Protein AF-A0A0F9FJ43-F1 (afdb_monomer_lite)

Sequence (228 aa):
LRHLLDHELNNVQSTRDFIPLLNRLVTIYHQALQVKLTVPSTQQAAVQPALAKELLNLANDLVFEDEAAEQVKTIKNNISETDSVDNLLTAAIDIIKIVAGNISKERQSAQSFLVSLNQTLEELHHSIVATSKHSEAMGAEFAVLNKRIEGKINNLTIQTQNATSISALKALVDNELKSLSQDLIEKERLEQQDREMLLNNFQGINHRINNLETKLSIILQSIGDIYS

Radius of gyration: 37.54 Å; chains: 1; bounding box: 71×25×114 Å

InterPro domains:
  IPR048516 DGC-associated coil [PF20975] (26-204)

Foldseek 3Di:
DVVCVVPLVVVQPPLVVVVVLVVVLVVLLVVLVCCVVPPPPVCNLVCLLVSLVSLLVSLVVDQFFDPLVVQSVVLSVVRDSPDDSVSSSVSSVSNVVSSVVVNVVLVVLVVVLVVLVVVLVVVLVVLVVVLVVVVVVLVVVLVVLVVVLVVLVVVLVVQCVVDPDPVSNVVSCVVSVVVSVVSVVVNVVSVVVNVVSVVVSVVVSVVSVVVNVVSVVVVSVVSVSRPD

Structure (mmCIF, N/CA/C/O backbone):
data_AF-A0A0F9FJ43-F1
#
_entry.id   AF-A0A0F9FJ43-F1
#
loop_
_atom_site.group_PDB
_atom_site.id
_atom_site.type_symbol
_atom_site.label_atom_id
_atom_site.label_alt_id
_atom_site.label_comp_id
_atom_site.label_asym_id
_atom_site.label_entity_id
_atom_site.label_seq_id
_atom_site.pdbx_PDB_ins_code
_atom_site.Cartn_x
_atom_site.Cartn_y
_atom_site.Cartn_z
_atom_site.occupancy
_atom_site.B_iso_or_equiv
_atom_site.auth_seq_id
_atom_site.auth_comp_id
_atom_site.auth_asym_id
_atom_site.auth_atom_id
_atom_site.pdbx_PDB_model_num
ATOM 1 N N . LEU A 1 1 ? -6.219 11.902 -6.360 1.00 36.00 1 LEU A N 1
ATOM 2 C CA . LEU A 1 1 ? -5.884 10.620 -7.027 1.00 36.00 1 LEU A CA 1
ATOM 3 C C . LEU A 1 1 ? -6.422 10.494 -8.452 1.00 36.00 1 LEU A C 1
ATOM 5 O O . LEU A 1 1 ? -5.602 10.472 -9.352 1.00 36.00 1 LEU A O 1
ATOM 9 N N . ARG A 1 2 ? -7.742 10.454 -8.709 1.00 39.91 2 ARG A N 1
ATOM 10 C CA . ARG A 1 2 ? -8.269 10.259 -10.084 1.00 39.91 2 ARG A CA 1
ATOM 11 C C . ARG A 1 2 ? -7.862 11.366 -11.069 1.00 39.91 2 ARG A C 1
ATOM 13 O O . ARG A 1 2 ? -7.482 11.074 -12.187 1.00 39.91 2 ARG A O 1
ATOM 20 N N . HIS A 1 3 ? -7.833 12.614 -10.602 1.00 37.94 3 HIS A N 1
ATOM 21 C CA . HIS A 1 3 ? -7.382 13.767 -11.388 1.00 37.94 3 HIS A CA 1
ATOM 22 C C . HIS A 1 3 ? -5.859 13.791 -11.634 1.00 37.94 3 HIS A C 1
ATOM 24 O O . HIS A 1 3 ? -5.422 14.401 -12.595 1.00 37.94 3 HIS A O 1
ATOM 30 N N . LEU A 1 4 ? -5.062 13.128 -10.784 1.00 38.81 4 LEU A N 1
ATOM 31 C CA . LEU A 1 4 ? -3.612 12.956 -10.974 1.00 38.81 4 LEU A CA 1
ATOM 32 C C . LEU A 1 4 ? -3.334 11.814 -11.959 1.00 38.81 4 LEU A C 1
ATOM 34 O O . LEU A 1 4 ? -2.487 11.958 -12.826 1.00 38.81 4 LEU A O 1
ATOM 38 N N . LEU A 1 5 ? -4.109 10.724 -11.886 1.00 42.62 5 LEU A N 1
ATOM 39 C CA . LEU A 1 5 ? -4.077 9.668 -12.900 1.00 42.62 5 LEU A CA 1
ATOM 40 C C . LEU A 1 5 ? -4.492 10.201 -14.283 1.00 42.62 5 LEU A C 1
ATOM 42 O O . LEU A 1 5 ? -3.766 9.985 -15.240 1.00 42.62 5 LEU A O 1
ATOM 46 N N . ASP A 1 6 ? -5.619 10.912 -14.402 1.00 38.84 6 ASP A N 1
ATOM 47 C CA . ASP A 1 6 ? -6.150 11.334 -15.712 1.00 38.84 6 ASP A CA 1
ATOM 48 C C . ASP A 1 6 ? -5.332 12.453 -16.391 1.00 38.84 6 ASP A C 1
ATOM 50 O O . ASP A 1 6 ? -5.322 12.533 -17.621 1.00 38.84 6 ASP A O 1
ATOM 54 N N . HIS A 1 7 ? -4.656 13.325 -15.630 1.00 40.47 7 HIS A N 1
ATOM 55 C CA . HIS A 1 7 ? -3.818 14.384 -16.215 1.00 40.47 7 HIS A CA 1
ATOM 56 C C . HIS A 1 7 ? -2.390 13.920 -16.525 1.00 40.47 7 HIS A C 1
ATOM 58 O O . HIS A 1 7 ? -1.884 14.243 -17.594 1.00 40.47 7 HIS A O 1
ATOM 64 N N . GLU A 1 8 ? -1.752 13.142 -15.646 1.00 43.44 8 GLU A N 1
ATOM 65 C CA . GLU A 1 8 ? -0.331 12.793 -15.803 1.00 43.44 8 GLU A CA 1
ATOM 66 C C . GLU A 1 8 ? -0.103 11.616 -16.770 1.00 43.44 8 GLU A C 1
ATOM 68 O O . GLU A 1 8 ? 0.904 11.584 -17.470 1.00 43.44 8 GLU A O 1
ATOM 73 N N . LEU A 1 9 ? -1.059 10.681 -16.907 1.00 41.56 9 LEU A N 1
ATOM 74 C CA . LEU A 1 9 ? -0.967 9.595 -17.904 1.00 41.56 9 LEU A CA 1
ATOM 75 C C . LEU A 1 9 ? -1.036 10.096 -19.355 1.00 41.56 9 LEU A C 1
ATOM 77 O O . LEU A 1 9 ? -0.568 9.401 -20.254 1.00 41.56 9 LEU A O 1
ATOM 81 N N . ASN A 1 10 ? -1.608 11.279 -19.593 1.00 39.72 10 ASN A N 1
ATOM 82 C CA . ASN A 1 10 ? -1.655 11.890 -20.925 1.00 39.72 10 ASN A CA 1
ATOM 83 C C . ASN A 1 10 ? -0.342 12.581 -21.316 1.00 39.72 10 ASN A C 1
ATOM 85 O O . ASN A 1 10 ? -0.161 12.872 -22.495 1.00 39.72 10 ASN A O 1
ATOM 89 N N . ASN A 1 11 ? 0.548 12.846 -20.353 1.00 39.31 11 ASN A N 1
ATOM 90 C CA . ASN A 1 11 ? 1.803 13.563 -20.584 1.00 39.31 11 ASN A CA 1
ATOM 91 C C . ASN A 1 11 ? 3.024 12.634 -20.678 1.00 39.31 11 ASN A C 1
ATOM 93 O O . ASN A 1 11 ? 4.142 13.090 -20.888 1.00 39.31 11 ASN A O 1
ATOM 97 N N . VAL A 1 12 ? 2.815 11.322 -20.551 1.00 46.50 12 VAL A N 1
ATOM 98 C CA . VAL A 1 12 ? 3.826 10.329 -20.908 1.00 46.50 12 VAL A CA 1
ATOM 99 C C . VAL A 1 12 ? 3.877 10.308 -22.437 1.00 46.50 12 VAL A C 1
ATOM 101 O O . VAL A 1 12 ? 2.902 9.856 -23.046 1.00 46.50 12 VAL A O 1
ATOM 104 N N . GLN A 1 13 ? 4.965 10.770 -23.075 1.00 46.88 13 GLN A N 1
ATOM 105 C CA . GLN A 1 13 ? 5.317 10.346 -24.443 1.00 46.88 13 GLN A CA 1
ATOM 106 C C . GLN A 1 13 ? 5.542 8.838 -24.402 1.00 46.88 13 GLN A C 1
ATOM 108 O O . GLN A 1 13 ? 6.634 8.293 -24.270 1.00 46.88 13 GLN A O 1
ATOM 113 N N . SER A 1 14 ? 4.416 8.146 -24.389 1.00 48.69 14 SER A N 1
ATOM 114 C CA . SER A 1 14 ? 4.328 6.723 -24.215 1.00 48.69 14 SER A CA 1
ATOM 115 C C . SER A 1 14 ? 5.169 6.100 -25.312 1.00 48.69 14 SER A C 1
ATOM 117 O O . SER A 1 14 ? 5.211 6.617 -26.423 1.00 48.69 14 SER A O 1
ATOM 119 N N . THR A 1 15 ? 5.781 4.962 -25.024 1.00 49.94 15 THR A N 1
ATOM 120 C CA . THR A 1 15 ? 6.440 3.997 -25.921 1.00 49.94 15 THR A CA 1
ATOM 121 C C . THR A 1 15 ? 5.949 3.986 -27.394 1.00 49.94 15 THR A C 1
ATOM 123 O O . THR A 1 15 ? 6.687 3.637 -28.313 1.00 49.94 15 THR A O 1
ATOM 126 N N . ARG A 1 16 ? 4.691 4.384 -27.623 1.00 49.75 16 ARG A N 1
ATOM 127 C CA . ARG A 1 16 ? 4.063 4.813 -28.883 1.00 49.75 16 ARG A CA 1
ATOM 128 C C . ARG A 1 16 ? 4.841 5.831 -29.735 1.00 49.75 16 ARG A C 1
ATOM 130 O O . ARG A 1 16 ? 4.816 5.668 -30.952 1.00 49.75 16 ARG A O 1
ATOM 137 N N . ASP A 1 17 ? 5.522 6.814 -29.154 1.00 54.69 17 ASP A N 1
ATOM 138 C CA . ASP A 1 17 ? 6.249 7.866 -29.884 1.00 54.69 17 ASP A CA 1
ATOM 139 C C . ASP A 1 17 ? 7.613 7.377 -30.397 1.00 54.69 17 ASP A C 1
ATOM 141 O O . ASP A 1 17 ? 8.094 7.821 -31.442 1.00 54.69 17 ASP A O 1
ATOM 145 N N . PHE A 1 18 ? 8.180 6.341 -29.769 1.00 59.34 18 PHE A N 1
ATOM 146 C CA . PHE A 1 18 ? 9.382 5.661 -30.261 1.00 59.34 18 PHE A CA 1
ATOM 147 C C . PHE A 1 18 ? 9.113 4.756 -31.474 1.00 59.34 18 PHE A C 1
ATOM 149 O O . PHE A 1 18 ? 10.031 4.480 -32.245 1.00 59.34 18 PHE A O 1
ATOM 156 N N . ILE A 1 19 ? 7.871 4.303 -31.699 1.00 62.06 19 ILE A N 1
ATOM 157 C CA . ILE A 1 19 ? 7.506 3.452 -32.850 1.00 62.06 19 ILE A CA 1
ATOM 158 C C . ILE A 1 19 ? 7.719 4.145 -34.210 1.00 62.06 19 ILE A C 1
ATOM 160 O O . ILE A 1 19 ? 8.330 3.531 -35.093 1.00 62.06 19 ILE A O 1
ATOM 164 N N . PRO A 1 20 ? 7.242 5.382 -34.455 1.00 63.66 20 PRO A N 1
ATOM 165 C CA . PRO A 1 20 ? 7.515 6.076 -35.712 1.00 63.66 20 PRO A CA 1
ATOM 166 C C . PRO A 1 20 ? 9.006 6.408 -35.880 1.00 63.66 20 PRO A C 1
ATOM 168 O O . PRO A 1 20 ? 9.524 6.294 -36.992 1.00 63.66 20 PRO A O 1
ATOM 171 N N . LEU A 1 21 ? 9.715 6.728 -34.791 1.00 62.41 21 LEU A N 1
ATOM 172 C CA . LEU A 1 21 ? 11.163 6.978 -34.795 1.00 62.41 21 LEU A CA 1
ATOM 173 C C . LEU A 1 21 ? 11.965 5.719 -35.157 1.00 62.41 21 LEU A C 1
ATOM 175 O O . LEU A 1 21 ? 12.822 5.771 -36.036 1.00 62.41 21 LEU A O 1
ATOM 179 N N . LEU A 1 22 ? 11.635 4.565 -34.570 1.00 62.94 22 LEU A N 1
ATOM 180 C CA . LEU A 1 22 ? 12.240 3.275 -34.915 1.00 62.94 22 LEU A CA 1
ATOM 181 C C . LEU A 1 22 ? 11.955 2.880 -36.365 1.00 62.94 22 LEU A C 1
ATOM 183 O O . LEU A 1 22 ? 12.863 2.431 -37.057 1.00 62.94 22 LEU A O 1
ATOM 187 N N . ASN A 1 23 ? 10.733 3.085 -36.864 1.00 64.38 23 ASN A N 1
ATOM 188 C CA . ASN A 1 23 ? 10.421 2.831 -38.275 1.00 64.38 23 ASN A CA 1
ATOM 189 C C . ASN A 1 23 ? 11.257 3.710 -39.213 1.00 64.38 23 ASN A C 1
ATOM 191 O O . ASN A 1 23 ? 11.741 3.241 -40.247 1.00 64.38 23 ASN A O 1
ATOM 195 N N . ARG A 1 24 ? 11.473 4.976 -38.843 1.00 63.00 24 ARG A N 1
ATOM 196 C CA . ARG A 1 24 ? 12.320 5.896 -39.604 1.00 63.00 24 ARG A CA 1
ATOM 197 C C . ARG A 1 24 ? 13.793 5.483 -39.545 1.00 63.00 24 ARG A C 1
ATOM 199 O O . ARG A 1 24 ? 14.444 5.450 -40.585 1.00 63.00 24 ARG A O 1
ATOM 206 N N . LEU A 1 25 ? 14.282 5.044 -38.385 1.00 64.00 25 LEU A N 1
ATOM 207 C CA . LEU A 1 25 ? 15.639 4.519 -38.202 1.00 64.00 25 LEU A CA 1
ATOM 208 C C . LEU A 1 25 ? 15.880 3.237 -39.014 1.00 64.00 25 LEU A C 1
ATOM 210 O O . LEU A 1 25 ? 16.905 3.101 -39.677 1.00 64.00 25 LEU A O 1
ATOM 214 N N . VAL A 1 26 ? 14.906 2.323 -39.036 1.00 66.12 26 VAL A N 1
ATOM 215 C CA . VAL A 1 26 ? 14.943 1.097 -39.852 1.00 66.12 26 VAL A CA 1
ATOM 216 C C . VAL A 1 26 ? 14.909 1.420 -41.348 1.00 66.12 26 VAL A C 1
ATOM 218 O O . VAL A 1 26 ? 15.567 0.737 -42.136 1.00 66.12 26 VAL A O 1
ATOM 221 N N . THR A 1 27 ? 14.187 2.467 -41.751 1.00 69.19 27 THR A N 1
ATOM 222 C CA . THR A 1 27 ? 14.156 2.938 -43.144 1.00 69.19 27 THR A CA 1
ATOM 223 C C . THR A 1 27 ? 15.513 3.508 -43.564 1.00 69.19 27 THR A C 1
ATOM 225 O O . THR A 1 27 ? 16.027 3.128 -44.615 1.00 69.19 27 THR A O 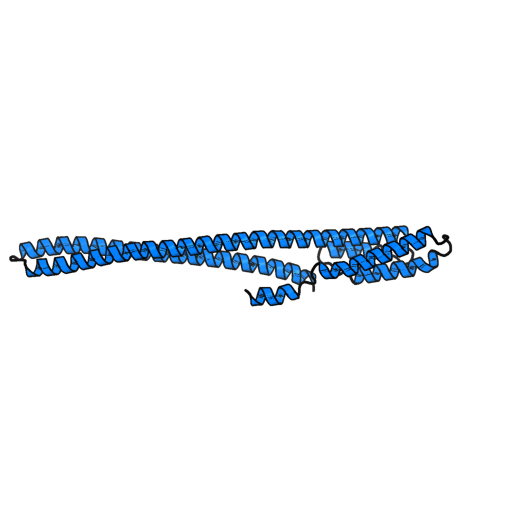1
ATOM 228 N N . ILE A 1 28 ? 16.137 4.334 -42.71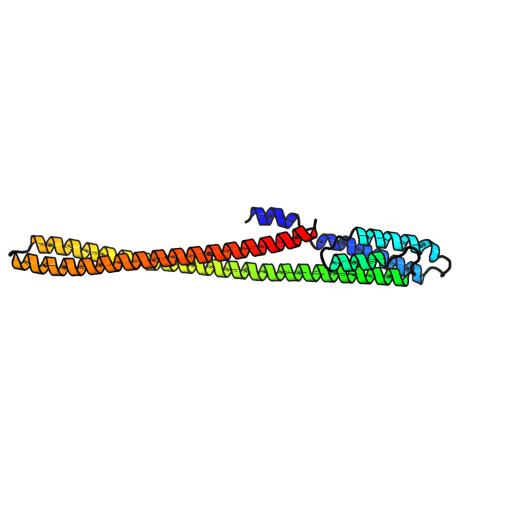7 1.00 63.81 28 ILE A N 1
ATOM 229 C CA . ILE A 1 28 ? 17.485 4.886 -42.940 1.00 63.81 28 ILE A CA 1
ATOM 230 C C . ILE A 1 28 ? 18.527 3.761 -42.992 1.00 63.81 28 ILE A C 1
ATOM 232 O O . ILE A 1 28 ? 19.382 3.749 -43.875 1.00 63.81 28 ILE A O 1
ATOM 236 N N . TYR A 1 29 ? 18.418 2.760 -42.113 1.00 61.66 29 TYR A N 1
ATOM 237 C CA . TYR A 1 29 ? 19.274 1.573 -42.139 1.00 61.66 29 TYR A CA 1
ATOM 238 C C . TYR A 1 29 ? 19.156 0.810 -43.468 1.00 61.66 29 TYR A C 1
ATOM 240 O O . TYR A 1 29 ? 20.167 0.477 -44.084 1.00 61.66 29 TYR A O 1
ATOM 248 N N . HIS A 1 30 ? 17.934 0.575 -43.958 1.00 63.97 30 HIS A N 1
ATOM 249 C CA . HIS A 1 30 ? 17.718 -0.081 -45.252 1.00 63.97 30 HIS A CA 1
ATOM 250 C C . HIS A 1 30 ? 18.248 0.747 -46.428 1.00 63.97 30 HIS A C 1
ATOM 252 O O . HIS A 1 30 ? 18.815 0.177 -47.359 1.00 63.97 30 HIS A O 1
ATOM 258 N N . GLN A 1 31 ? 18.110 2.073 -46.386 1.00 64.62 31 GLN A N 1
ATOM 259 C CA . GLN A 1 31 ? 18.661 2.969 -47.405 1.00 64.62 31 GLN A CA 1
ATOM 260 C C . GLN A 1 31 ? 20.196 2.957 -47.398 1.00 64.62 31 GLN A C 1
ATOM 262 O O . GLN A 1 31 ? 20.806 2.806 -48.456 1.00 64.62 31 GLN A O 1
ATOM 267 N N . ALA A 1 32 ? 20.830 3.008 -46.222 1.00 60.12 32 ALA A N 1
ATOM 268 C CA . ALA A 1 32 ? 22.279 2.866 -46.072 1.00 60.12 32 ALA A CA 1
ATOM 269 C C . ALA A 1 32 ? 22.779 1.511 -46.605 1.00 60.12 32 ALA A C 1
ATOM 271 O O . ALA A 1 32 ? 23.769 1.446 -47.337 1.00 60.12 32 ALA A O 1
ATOM 272 N N . LEU A 1 33 ? 22.060 0.428 -46.289 1.00 59.09 33 LEU A N 1
ATOM 273 C CA . LEU A 1 33 ? 22.377 -0.925 -46.743 1.00 59.09 33 LEU A CA 1
ATOM 274 C C . LEU A 1 33 ? 22.234 -1.064 -48.269 1.00 59.09 33 LEU A C 1
ATOM 276 O O . LEU A 1 33 ? 23.100 -1.652 -48.917 1.00 59.09 33 LEU A O 1
ATOM 280 N N . GLN A 1 34 ? 21.183 -0.489 -48.864 1.00 60.69 34 GLN A N 1
ATOM 281 C CA . GLN A 1 34 ? 20.994 -0.485 -50.317 1.00 60.69 34 GLN A CA 1
ATOM 282 C C . GLN A 1 34 ? 22.068 0.329 -51.041 1.00 60.69 34 GLN A C 1
ATOM 284 O O . GLN A 1 34 ? 22.592 -0.129 -52.055 1.00 60.69 34 GLN A O 1
ATOM 289 N N . VAL A 1 35 ? 22.462 1.492 -50.521 1.00 60.19 35 VAL A N 1
ATOM 290 C CA . VAL A 1 35 ? 23.574 2.277 -51.088 1.00 60.19 35 VAL A CA 1
ATOM 291 C C . VAL A 1 35 ? 24.880 1.477 -51.042 1.00 60.19 35 VAL A C 1
ATOM 293 O O . VAL A 1 35 ? 25.651 1.494 -52.002 1.00 60.19 35 VAL A O 1
ATOM 296 N N . LYS A 1 36 ? 25.097 0.694 -49.980 1.00 57.59 36 LYS A N 1
ATOM 297 C CA . LYS A 1 36 ? 26.260 -0.193 -49.851 1.00 57.59 36 LYS A CA 1
ATOM 298 C C . LYS A 1 36 ? 26.253 -1.363 -50.849 1.00 57.59 36 LYS A C 1
ATOM 300 O O . LYS A 1 36 ? 27.311 -1.734 -51.348 1.00 57.59 36 LYS A O 1
ATOM 305 N N . LEU A 1 37 ? 25.082 -1.943 -51.129 1.00 57.84 37 LEU A N 1
ATOM 306 C CA . LEU A 1 37 ? 24.911 -3.120 -51.997 1.00 57.84 37 LEU A CA 1
ATOM 307 C C . LEU A 1 37 ? 24.823 -2.792 -53.496 1.00 57.84 37 LEU A C 1
ATOM 309 O O . LEU A 1 37 ? 25.171 -3.639 -54.316 1.00 57.84 37 LEU A O 1
ATOM 313 N N . THR A 1 38 ? 24.348 -1.597 -53.862 1.00 56.47 38 THR A N 1
ATOM 314 C CA . THR A 1 38 ? 23.925 -1.292 -55.246 1.00 56.47 38 THR A CA 1
ATOM 315 C C . THR A 1 38 ? 24.812 -0.262 -55.953 1.00 56.47 38 THR A C 1
ATOM 317 O O . THR A 1 38 ? 24.788 -0.180 -57.179 1.00 56.47 38 THR A O 1
ATOM 320 N N . VAL A 1 39 ? 25.604 0.527 -55.215 1.00 55.16 39 VAL A N 1
ATOM 321 C CA . VAL A 1 39 ? 26.377 1.656 -55.761 1.00 55.16 39 VAL A CA 1
ATOM 322 C C . VAL A 1 39 ? 27.888 1.369 -55.683 1.00 55.16 39 VAL A C 1
ATOM 324 O O . VAL A 1 39 ? 28.378 1.066 -54.592 1.00 55.16 39 VAL A O 1
ATOM 327 N N . PRO A 1 40 ? 28.656 1.475 -56.791 1.00 49.34 40 PRO A N 1
ATOM 328 C CA . PRO A 1 40 ? 30.110 1.294 -56.771 1.00 49.34 40 PRO A CA 1
ATOM 329 C C . PRO A 1 40 ? 30.799 2.350 -55.888 1.00 49.34 40 PRO A C 1
ATOM 331 O O . PRO A 1 40 ? 30.363 3.499 -55.810 1.00 49.34 40 PRO A O 1
ATOM 334 N N . SER A 1 41 ? 31.896 1.963 -55.227 1.00 51.41 41 SER A N 1
ATOM 335 C CA . SER A 1 41 ? 32.577 2.694 -54.137 1.00 51.41 41 SER A CA 1
ATOM 336 C C . SER A 1 41 ? 32.914 4.168 -54.416 1.00 51.41 41 SER A C 1
ATOM 338 O O . SER A 1 41 ? 33.073 4.950 -53.485 1.00 51.41 41 SER A O 1
ATOM 340 N N . THR A 1 42 ? 32.984 4.578 -55.683 1.00 47.34 42 THR A N 1
ATOM 341 C CA . THR A 1 42 ? 33.247 5.958 -56.122 1.00 47.34 42 THR A CA 1
ATOM 342 C C . THR A 1 42 ? 32.055 6.912 -55.971 1.00 47.34 42 THR A C 1
ATOM 344 O O . THR A 1 42 ? 32.263 8.118 -55.887 1.00 47.34 42 THR A O 1
ATOM 347 N N . GLN A 1 43 ? 30.818 6.408 -55.900 1.00 49.72 43 GLN A N 1
ATOM 348 C CA . GLN A 1 43 ? 29.597 7.209 -55.696 1.00 49.72 43 GLN A CA 1
ATOM 349 C C . GLN A 1 43 ? 29.069 7.142 -54.250 1.00 49.72 43 GLN A C 1
ATOM 351 O O . GLN A 1 43 ? 28.254 7.975 -53.853 1.00 49.72 43 GLN A O 1
ATOM 356 N N . GLN A 1 44 ? 29.578 6.211 -53.434 1.00 50.66 44 GLN A N 1
ATOM 357 C CA . GLN A 1 44 ? 29.255 6.105 -52.003 1.00 50.66 44 GLN A CA 1
ATOM 358 C C . GLN A 1 44 ? 29.691 7.356 -51.215 1.00 50.66 44 GLN A C 1
ATOM 360 O O . GLN A 1 44 ? 28.978 7.778 -50.307 1.00 50.66 44 GLN A O 1
ATOM 365 N N . ALA A 1 45 ? 30.788 8.007 -51.619 1.00 49.56 45 ALA A N 1
ATOM 366 C CA . ALA A 1 45 ? 31.304 9.233 -50.999 1.00 49.56 45 ALA A CA 1
ATOM 367 C C . ALA A 1 45 ? 30.359 10.449 -51.111 1.00 49.56 45 ALA A C 1
ATOM 369 O O . ALA A 1 45 ? 30.451 11.372 -50.308 1.00 49.56 45 ALA A O 1
ATOM 370 N N . ALA A 1 46 ? 29.436 10.461 -52.082 1.00 51.25 46 ALA A N 1
ATOM 371 C CA . ALA A 1 46 ? 28.483 11.560 -52.266 1.00 51.25 46 ALA A CA 1
ATOM 372 C C . ALA A 1 46 ? 27.211 11.414 -51.406 1.00 51.25 46 ALA A C 1
ATOM 374 O O . ALA A 1 46 ? 26.557 12.408 -51.102 1.00 51.25 46 ALA A O 1
ATOM 375 N N . VAL A 1 47 ? 26.859 10.184 -51.011 1.00 54.47 47 VAL A N 1
ATOM 376 C CA . VAL A 1 47 ? 25.625 9.867 -50.259 1.00 54.47 47 VAL A CA 1
ATOM 377 C C . VAL A 1 47 ? 25.909 9.646 -48.763 1.00 54.47 47 VAL A C 1
ATOM 379 O O . VAL A 1 47 ? 25.034 9.871 -47.928 1.00 54.47 47 VAL A O 1
ATOM 382 N N . GLN A 1 48 ? 27.152 9.290 -48.411 1.00 57.41 48 GLN A N 1
ATOM 383 C CA . GLN A 1 48 ? 27.671 9.177 -47.037 1.00 57.41 48 GLN A CA 1
ATOM 384 C C . GLN A 1 48 ? 27.336 10.369 -46.120 1.00 57.41 48 GLN A C 1
ATOM 386 O O . GLN A 1 48 ? 26.762 10.132 -45.055 1.00 57.41 48 GLN A O 1
ATOM 391 N N . PRO A 1 49 ? 27.600 11.635 -46.503 1.00 59.44 49 PRO A N 1
ATOM 392 C CA . PRO A 1 49 ? 27.331 12.767 -45.616 1.00 59.44 49 PRO A CA 1
ATOM 393 C C . PRO A 1 49 ? 25.830 13.028 -45.419 1.00 59.44 49 PRO A C 1
ATOM 395 O O . PRO A 1 49 ? 25.423 13.483 -44.354 1.00 59.44 49 PRO A O 1
ATOM 398 N N . ALA A 1 50 ? 24.980 12.699 -46.401 1.00 61.56 50 ALA 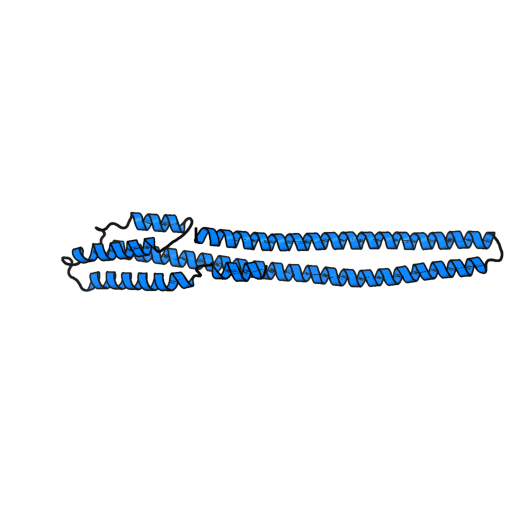A N 1
ATOM 399 C CA . ALA A 1 50 ? 23.528 12.851 -46.272 1.00 61.56 50 ALA A CA 1
ATOM 400 C C . ALA A 1 50 ? 22.933 11.836 -45.279 1.00 61.56 50 ALA A C 1
ATOM 402 O O . ALA A 1 50 ? 22.143 12.214 -44.416 1.00 61.56 50 ALA A O 1
ATOM 403 N N . LEU A 1 51 ? 23.377 10.576 -45.349 1.00 59.88 51 LEU A N 1
ATOM 404 C CA . LEU A 1 51 ? 22.992 9.508 -44.419 1.00 59.88 51 LEU A CA 1
ATOM 405 C C . LEU A 1 51 ? 23.514 9.758 -42.999 1.00 59.88 51 LEU A C 1
ATOM 407 O O . LEU A 1 51 ? 22.780 9.554 -42.035 1.00 59.88 51 LEU A O 1
ATOM 411 N N . ALA A 1 52 ? 24.752 10.246 -42.864 1.00 60.47 52 ALA A N 1
ATOM 412 C CA . ALA A 1 52 ? 25.314 10.640 -41.574 1.00 60.47 52 ALA A CA 1
ATOM 413 C C . ALA A 1 52 ? 24.504 11.777 -40.937 1.00 60.47 52 ALA A C 1
ATOM 415 O O . ALA A 1 52 ? 24.179 11.719 -39.754 1.00 60.47 52 ALA A O 1
ATOM 416 N N . LYS A 1 53 ? 24.112 12.781 -41.729 1.00 64.88 53 LYS A N 1
ATOM 417 C CA . LYS A 1 53 ? 23.326 13.928 -41.261 1.00 64.88 53 LYS A CA 1
ATOM 418 C C . LYS A 1 53 ? 21.895 13.551 -40.881 1.00 64.88 53 LYS A C 1
ATOM 420 O O . LYS A 1 53 ? 21.366 14.082 -39.910 1.00 64.88 53 LYS A O 1
ATOM 425 N N . GLU A 1 54 ? 21.275 12.626 -41.609 1.00 64.69 54 GLU A N 1
ATOM 426 C CA . GLU A 1 54 ? 19.933 12.140 -41.284 1.00 64.69 54 GLU A CA 1
ATOM 427 C C . GLU A 1 54 ? 19.935 11.241 -40.038 1.00 64.69 54 GLU A C 1
ATOM 429 O O . GLU A 1 54 ? 19.058 11.385 -39.188 1.00 64.69 54 GLU A O 1
ATOM 434 N N . LEU A 1 55 ? 20.964 10.403 -39.861 1.00 64.19 55 LEU A N 1
ATOM 435 C CA . LEU A 1 55 ? 21.180 9.633 -38.633 1.00 64.19 55 LEU A CA 1
ATOM 436 C C . LEU A 1 55 ? 21.475 10.546 -37.434 1.00 64.19 55 LEU A C 1
ATOM 438 O O . LEU A 1 55 ? 20.945 10.313 -36.353 1.00 64.19 55 LEU A O 1
ATOM 442 N N . LEU A 1 56 ? 22.271 11.603 -37.626 1.00 65.31 56 LEU A N 1
ATOM 443 C CA . LEU A 1 56 ? 22.568 12.595 -36.592 1.00 65.31 56 LEU A CA 1
ATOM 444 C C . LEU A 1 56 ? 21.314 13.382 -36.193 1.00 65.31 56 LEU A C 1
ATOM 446 O O . LEU A 1 56 ? 21.107 13.636 -35.012 1.00 65.31 56 LEU A O 1
ATOM 450 N N . ASN A 1 57 ? 20.463 13.741 -37.158 1.00 68.12 57 ASN A N 1
ATOM 451 C CA . ASN A 1 57 ? 19.173 14.368 -36.877 1.00 68.12 57 ASN A CA 1
ATOM 452 C C . ASN A 1 57 ? 18.253 13.417 -36.109 1.00 68.12 57 ASN A C 1
ATOM 454 O O . ASN A 1 57 ? 17.685 13.823 -35.106 1.00 68.12 57 ASN A O 1
ATOM 458 N N . LEU A 1 58 ? 18.176 12.142 -36.501 1.00 65.75 58 LEU A N 1
ATOM 459 C CA . LEU A 1 58 ? 17.373 11.167 -35.766 1.00 65.75 58 LEU A CA 1
ATOM 460 C C . LEU A 1 58 ? 17.907 10.925 -34.347 1.00 65.75 58 LEU A C 1
ATOM 462 O O . LEU A 1 58 ? 17.128 10.796 -33.414 1.00 65.75 58 LEU A O 1
ATOM 466 N N . ALA A 1 59 ? 19.231 10.891 -34.180 1.00 64.75 59 ALA A N 1
ATOM 467 C CA . ALA A 1 59 ? 19.893 10.796 -32.882 1.00 64.75 59 ALA A CA 1
ATOM 468 C C . ALA A 1 59 ? 19.702 12.058 -32.024 1.00 64.75 59 ALA A C 1
ATOM 470 O O . ALA A 1 59 ? 19.727 11.958 -30.804 1.00 64.75 59 ALA A O 1
ATOM 471 N N . ASN A 1 60 ? 19.512 13.228 -32.643 1.00 65.50 60 ASN A N 1
ATOM 472 C CA . ASN A 1 60 ? 19.168 14.472 -31.949 1.00 65.50 60 ASN A CA 1
ATOM 473 C C . ASN A 1 60 ? 17.693 14.532 -31.545 1.00 65.50 60 ASN A C 1
ATOM 475 O O . ASN A 1 60 ? 17.387 15.093 -30.500 1.00 65.50 60 ASN A O 1
ATOM 479 N N . ASP A 1 61 ? 16.804 13.968 -32.363 1.00 65.12 61 ASP A N 1
ATOM 480 C CA . ASP A 1 61 ? 15.370 13.866 -32.069 1.00 65.12 61 ASP A CA 1
ATOM 481 C C . ASP A 1 61 ? 15.083 12.809 -30.986 1.00 65.12 61 ASP A C 1
ATOM 483 O O . ASP A 1 61 ? 14.008 12.788 -30.389 1.00 65.12 61 ASP A O 1
ATOM 487 N N . LEU A 1 62 ? 16.045 11.919 -30.730 1.00 65.00 62 LEU A N 1
ATOM 488 C CA . LEU A 1 62 ? 15.993 10.933 -29.664 1.00 65.00 62 LEU A CA 1
ATOM 489 C C . LEU A 1 62 ? 16.444 11.561 -28.340 1.00 65.00 62 LEU A C 1
ATOM 491 O O . LEU A 1 62 ? 17.633 11.626 -28.025 1.00 65.00 62 LEU A O 1
ATOM 495 N N . VAL A 1 63 ? 15.464 12.000 -27.557 1.00 59.91 63 VAL A N 1
ATOM 496 C CA . VAL A 1 63 ? 15.671 12.452 -26.182 1.00 59.91 63 VAL A CA 1
ATOM 497 C C . VAL A 1 63 ? 15.717 11.223 -25.277 1.00 59.91 63 VAL A C 1
ATOM 499 O O . VAL A 1 63 ? 14.764 10.449 -25.203 1.00 59.91 63 VAL A O 1
ATOM 502 N N . PHE A 1 64 ? 16.860 11.016 -24.631 1.00 62.75 64 PHE A N 1
ATOM 503 C CA . PHE A 1 64 ? 17.033 10.021 -23.579 1.00 62.75 64 PHE A CA 1
ATOM 504 C C . PHE A 1 64 ? 17.569 10.725 -22.346 1.00 62.75 64 PHE A C 1
ATOM 506 O O . PHE A 1 64 ? 18.326 11.685 -22.477 1.00 62.75 64 PHE A O 1
ATOM 513 N N . GLU A 1 65 ? 17.259 10.183 -21.176 1.00 56.22 65 GLU A N 1
ATOM 514 C CA . GLU A 1 65 ? 17.811 10.647 -19.907 1.00 56.22 65 GLU A CA 1
ATOM 515 C C . GLU A 1 65 ? 18.786 9.621 -19.296 1.00 56.22 65 GLU A C 1
ATOM 517 O O . GLU A 1 65 ? 18.916 8.478 -19.763 1.00 56.22 65 GLU A O 1
ATOM 522 N N . ASP A 1 66 ? 19.545 10.070 -18.294 1.00 63.91 66 ASP A N 1
ATOM 523 C CA . ASP A 1 66 ? 20.547 9.304 -17.546 1.00 63.91 66 ASP A CA 1
ATOM 524 C C . ASP A 1 66 ? 21.634 8.617 -18.410 1.00 63.91 66 ASP A C 1
ATOM 526 O O . ASP A 1 66 ? 22.210 9.180 -19.343 1.00 63.91 66 ASP A O 1
ATOM 530 N N . GLU A 1 67 ? 21.974 7.371 -18.075 1.00 63.94 67 GLU A N 1
ATOM 531 C CA . GLU A 1 67 ? 23.032 6.573 -18.696 1.00 63.94 67 GLU A CA 1
ATOM 532 C C . GLU A 1 67 ? 22.787 6.346 -20.199 1.00 63.94 67 GLU A C 1
ATOM 534 O O . GLU A 1 67 ? 23.736 6.249 -20.977 1.00 63.94 67 GLU A O 1
ATOM 539 N N . ALA A 1 68 ? 21.520 6.312 -20.630 1.00 62.41 68 ALA A N 1
ATOM 540 C CA . ALA A 1 68 ? 21.155 6.187 -22.040 1.00 62.41 68 ALA A CA 1
ATOM 541 C C . ALA A 1 68 ? 21.4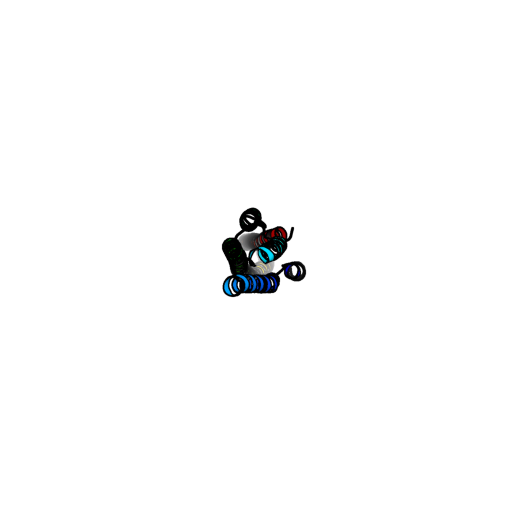59 7.476 -22.827 1.00 62.41 68 ALA A C 1
ATOM 543 O O . ALA A 1 68 ? 21.896 7.392 -23.977 1.00 62.41 68 ALA A O 1
ATOM 544 N N . ALA A 1 69 ? 21.315 8.648 -22.197 1.00 66.12 69 ALA A N 1
ATOM 545 C CA . ALA A 1 69 ? 21.686 9.938 -22.777 1.00 66.12 69 ALA A CA 1
ATOM 546 C C . ALA A 1 69 ? 23.190 10.015 -23.061 1.00 66.12 69 ALA A C 1
ATOM 548 O O . ALA A 1 69 ? 23.607 10.401 -24.154 1.00 66.12 69 ALA A O 1
ATOM 549 N N . GLU A 1 70 ? 24.017 9.587 -22.103 1.00 68.69 70 GLU A N 1
ATOM 550 C CA . GLU A 1 70 ? 25.475 9.642 -22.247 1.00 68.69 70 GLU A CA 1
ATOM 551 C C . GLU A 1 70 ? 25.986 8.609 -23.268 1.00 68.69 70 GLU A C 1
ATOM 553 O O . GLU A 1 70 ? 26.904 8.891 -24.045 1.00 68.69 70 GLU A O 1
ATOM 558 N N . GLN A 1 71 ? 25.343 7.439 -23.352 1.00 69.00 71 GLN A N 1
ATOM 559 C CA . GLN A 1 71 ? 25.620 6.443 -24.393 1.00 69.00 71 GLN A CA 1
ATOM 560 C C . GLN A 1 71 ? 25.266 6.967 -25.793 1.00 69.00 71 GLN A C 1
ATOM 562 O O . GLN A 1 71 ? 26.074 6.850 -26.716 1.00 69.00 71 GLN A O 1
ATOM 567 N N . VAL A 1 72 ? 24.107 7.612 -25.958 1.00 70.94 72 VAL A N 1
ATOM 568 C CA . VAL A 1 72 ? 23.677 8.190 -27.245 1.00 70.94 72 VAL A CA 1
ATOM 569 C C . VAL A 1 72 ? 24.531 9.391 -27.630 1.00 70.94 72 VAL A C 1
ATOM 571 O O . VAL A 1 72 ? 24.903 9.531 -28.792 1.00 70.94 72 VAL A O 1
ATOM 574 N N . LYS A 1 73 ? 24.943 10.211 -26.664 1.00 70.25 73 LYS A N 1
ATOM 575 C CA . LYS A 1 73 ? 25.889 11.312 -26.870 1.00 70.25 73 LYS A CA 1
ATOM 576 C C . LYS A 1 73 ? 27.276 10.815 -27.277 1.00 70.25 73 LYS A C 1
ATOM 578 O O . LYS A 1 73 ? 27.906 11.413 -28.145 1.00 70.25 73 LYS A O 1
ATOM 583 N N . THR A 1 74 ? 27.734 9.699 -26.712 1.00 71.38 74 THR A N 1
ATOM 584 C CA . THR A 1 74 ? 28.985 9.041 -27.120 1.00 71.38 74 THR A CA 1
ATOM 585 C C . THR A 1 74 ? 28.886 8.529 -28.555 1.00 71.38 74 THR A C 1
ATOM 587 O O . THR A 1 74 ? 29.789 8.770 -29.353 1.00 71.38 74 THR A O 1
ATOM 590 N N . ILE A 1 75 ? 27.766 7.900 -28.924 1.00 69.69 75 ILE A N 1
ATOM 591 C CA . ILE A 1 75 ? 27.514 7.468 -30.306 1.00 69.69 75 ILE A CA 1
ATOM 592 C C . ILE A 1 75 ? 27.460 8.678 -31.246 1.00 69.69 75 ILE A C 1
ATOM 594 O O . ILE A 1 75 ? 28.107 8.663 -32.286 1.00 69.69 75 ILE A O 1
ATOM 598 N N . LYS A 1 76 ? 26.778 9.759 -30.856 1.00 67.56 76 LYS A N 1
ATOM 599 C CA . LYS A 1 76 ? 26.701 11.015 -31.612 1.00 67.56 76 LYS A CA 1
ATOM 600 C C . LYS A 1 76 ? 28.078 11.640 -31.845 1.00 67.56 76 LYS A C 1
ATOM 602 O O . LYS A 1 76 ? 28.354 12.083 -32.952 1.00 67.56 76 LYS A O 1
ATOM 607 N N . ASN A 1 77 ? 28.944 11.649 -30.832 1.00 66.31 77 ASN A N 1
ATOM 608 C CA . ASN A 1 77 ? 30.311 12.168 -30.940 1.00 66.31 77 ASN A CA 1
ATOM 609 C C . ASN A 1 77 ? 31.214 11.289 -31.818 1.00 66.31 77 ASN A C 1
ATOM 611 O O . ASN A 1 77 ? 32.187 11.785 -32.380 1.00 66.31 77 ASN A O 1
ATOM 615 N N . ASN A 1 78 ? 30.890 10.001 -31.936 1.00 65.38 78 ASN A N 1
ATOM 616 C CA . ASN A 1 78 ? 31.614 9.055 -32.778 1.00 65.38 78 ASN A CA 1
ATOM 617 C C . ASN A 1 78 ? 31.133 9.059 -34.238 1.00 65.38 78 ASN A C 1
ATOM 619 O O . ASN A 1 78 ? 31.821 8.484 -35.071 1.00 65.38 78 ASN A O 1
ATOM 623 N N . ILE A 1 79 ? 29.993 9.691 -34.556 1.00 64.69 79 ILE A N 1
ATOM 624 C CA . ILE A 1 79 ? 29.503 9.862 -35.931 1.00 64.69 79 ILE A CA 1
ATOM 625 C C . ILE A 1 79 ? 30.148 11.118 -36.534 1.00 64.69 79 ILE A C 1
ATOM 627 O O . ILE A 1 79 ? 29.851 12.239 -36.126 1.00 64.69 79 ILE A O 1
ATOM 631 N N . SER A 1 80 ? 31.004 10.945 -37.539 1.00 59.16 80 SER A N 1
ATOM 632 C CA . SER A 1 80 ? 31.578 12.029 -38.348 1.00 59.16 80 SER A CA 1
ATOM 633 C C . SER A 1 80 ? 31.079 11.980 -39.797 1.00 59.16 80 SER A C 1
ATOM 635 O O . SER A 1 80 ? 30.821 10.914 -40.346 1.00 59.16 80 SER A O 1
ATOM 637 N N . GLU A 1 81 ? 30.990 13.133 -40.472 1.00 54.34 81 GLU A N 1
ATOM 638 C CA . GLU A 1 81 ? 30.536 13.228 -41.880 1.00 54.34 81 GLU A CA 1
ATOM 639 C C . GLU A 1 81 ? 31.439 12.469 -42.882 1.00 54.34 81 GLU A C 1
ATOM 641 O O . GLU A 1 81 ? 31.062 12.276 -44.037 1.00 54.34 81 GLU A O 1
ATOM 646 N N . THR A 1 82 ? 32.616 12.018 -42.438 1.00 50.38 82 THR A N 1
ATOM 647 C CA . THR A 1 82 ? 33.595 11.214 -43.189 1.00 50.38 82 THR A CA 1
ATOM 648 C C . THR A 1 82 ? 33.576 9.721 -42.847 1.00 50.38 82 THR A C 1
ATOM 650 O O . THR A 1 82 ? 34.447 8.982 -43.309 1.00 50.38 82 THR A O 1
ATOM 653 N N . ASP A 1 83 ? 32.636 9.262 -42.019 1.00 57.69 83 ASP A N 1
ATOM 654 C CA . ASP A 1 83 ? 32.576 7.863 -41.608 1.00 57.69 83 ASP A CA 1
ATOM 655 C C . ASP A 1 83 ? 32.164 6.916 -42.734 1.00 57.69 83 ASP A C 1
ATOM 657 O O . ASP A 1 83 ? 31.335 7.214 -43.598 1.00 57.69 83 ASP A O 1
ATOM 661 N N . SER A 1 84 ? 32.740 5.713 -42.695 1.00 60.19 84 SER A N 1
ATOM 662 C CA . SER A 1 84 ? 32.354 4.648 -43.613 1.00 60.19 84 SER A CA 1
ATOM 663 C C . SER A 1 84 ? 30.896 4.233 -43.381 1.00 60.19 84 SER A C 1
ATOM 665 O O . SER A 1 84 ? 30.378 4.288 -42.264 1.00 60.19 84 SER A O 1
ATOM 667 N N . VAL A 1 85 ? 30.229 3.750 -44.433 1.00 62.66 85 VAL A N 1
ATOM 668 C CA . VAL A 1 85 ? 28.837 3.265 -44.350 1.00 62.66 85 VAL A CA 1
ATOM 669 C C . VAL A 1 85 ? 28.681 2.159 -43.289 1.00 62.66 85 VAL A C 1
ATOM 671 O O . VAL A 1 85 ? 27.629 2.053 -42.667 1.00 62.66 85 VAL A O 1
ATOM 674 N N . ASP A 1 86 ? 29.735 1.379 -43.026 1.00 62.72 86 ASP A N 1
ATOM 675 C CA . ASP A 1 86 ? 29.779 0.377 -41.951 1.00 62.72 86 ASP A CA 1
ATOM 676 C C . ASP A 1 86 ? 29.727 0.982 -40.541 1.00 62.72 86 ASP A C 1
ATOM 678 O O . ASP A 1 86 ? 29.033 0.454 -39.668 1.00 62.72 86 ASP A O 1
ATOM 682 N N . ASN A 1 87 ? 30.395 2.116 -40.322 1.00 67.56 87 ASN A N 1
ATOM 683 C CA . ASN A 1 87 ? 30.370 2.822 -39.040 1.00 67.56 87 ASN A CA 1
ATOM 684 C C . ASN A 1 87 ? 28.981 3.424 -38.778 1.00 67.56 87 ASN A C 1
ATOM 686 O O . ASN A 1 87 ? 28.460 3.305 -37.672 1.00 67.56 87 ASN A O 1
ATOM 690 N N . LEU A 1 88 ? 28.335 3.980 -39.811 1.00 66.56 88 LEU A N 1
ATOM 691 C CA . LEU A 1 88 ? 26.971 4.518 -39.718 1.00 66.56 88 LEU A CA 1
ATOM 692 C C . LEU A 1 88 ? 25.926 3.423 -39.450 1.00 66.56 88 LEU A C 1
ATOM 694 O O . LEU A 1 88 ? 25.039 3.605 -38.617 1.00 66.56 88 LEU A O 1
ATOM 698 N N . LEU A 1 89 ? 26.042 2.266 -40.113 1.00 65.19 89 LEU A N 1
ATOM 699 C CA . LEU A 1 89 ? 25.179 1.104 -39.860 1.00 65.19 89 LEU A CA 1
ATOM 700 C C . LEU A 1 89 ? 25.360 0.573 -38.429 1.00 65.19 89 LEU A C 1
ATOM 702 O O . LEU A 1 89 ? 24.376 0.210 -37.786 1.00 65.19 89 LEU A O 1
ATOM 706 N N . THR A 1 90 ? 26.595 0.559 -37.920 1.00 71.00 90 THR A N 1
ATOM 707 C CA . THR A 1 90 ? 26.901 0.142 -36.541 1.00 71.00 90 THR A CA 1
ATOM 708 C C . THR A 1 90 ? 26.311 1.122 -35.525 1.00 71.00 90 THR A C 1
ATOM 710 O O . THR A 1 90 ? 25.600 0.699 -34.616 1.00 71.00 90 THR A O 1
ATOM 713 N N . ALA A 1 91 ? 26.492 2.429 -35.737 1.00 69.44 91 ALA A N 1
ATOM 714 C CA . ALA A 1 91 ? 25.913 3.471 -34.893 1.00 69.44 91 ALA A CA 1
ATOM 715 C C . ALA A 1 91 ? 24.373 3.418 -34.870 1.00 69.44 91 ALA A C 1
ATOM 717 O O . ALA A 1 91 ? 23.767 3.518 -33.80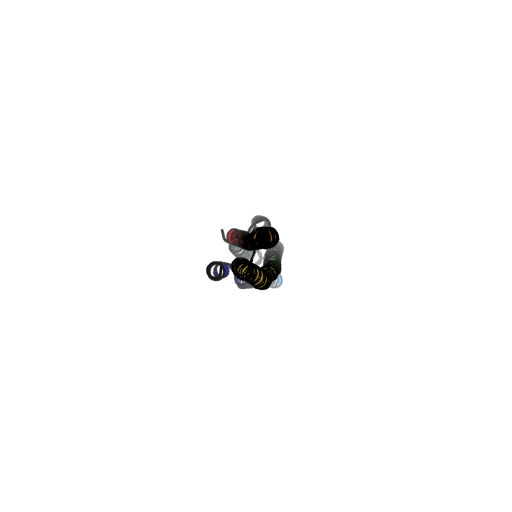5 1.00 69.44 91 ALA A O 1
ATOM 718 N N . ALA A 1 92 ? 23.727 3.182 -36.018 1.00 66.75 92 ALA A N 1
ATOM 719 C CA . ALA A 1 92 ? 22.276 3.007 -36.092 1.00 66.75 92 ALA A CA 1
ATOM 720 C C . ALA A 1 92 ? 21.796 1.775 -35.306 1.00 66.75 92 ALA A C 1
ATOM 722 O O . ALA A 1 92 ? 20.806 1.853 -34.580 1.00 66.75 92 ALA A O 1
ATOM 723 N N . ILE A 1 93 ? 22.505 0.645 -35.410 1.00 71.75 93 ILE A N 1
ATOM 724 C CA . ILE A 1 93 ? 22.198 -0.569 -34.640 1.00 71.75 93 ILE A CA 1
ATOM 725 C C . ILE A 1 93 ? 22.345 -0.318 -33.135 1.00 71.75 93 ILE A C 1
ATOM 727 O O . ILE A 1 93 ? 21.509 -0.779 -32.357 1.00 71.75 93 ILE A O 1
ATOM 731 N N . ASP A 1 94 ? 23.379 0.404 -32.711 1.00 74.81 94 ASP A N 1
ATOM 732 C CA . ASP A 1 94 ? 23.608 0.680 -31.294 1.00 74.81 94 ASP A CA 1
ATOM 733 C C . ASP A 1 94 ? 22.564 1.648 -30.721 1.00 74.81 94 ASP A C 1
ATOM 735 O O . ASP A 1 94 ? 22.053 1.404 -29.628 1.00 74.81 94 ASP A O 1
ATOM 739 N N . ILE A 1 95 ? 22.123 2.644 -31.497 1.00 74.62 95 ILE A N 1
ATOM 740 C CA . ILE A 1 95 ? 20.969 3.483 -31.142 1.00 74.62 95 ILE A CA 1
ATOM 741 C C . ILE A 1 95 ? 19.701 2.627 -30.991 1.00 74.62 95 ILE A C 1
ATOM 743 O O . ILE A 1 95 ? 19.002 2.750 -29.986 1.00 74.62 95 ILE A O 1
ATOM 747 N N . ILE A 1 96 ? 19.416 1.706 -31.925 1.00 73.56 96 ILE A N 1
ATOM 748 C CA . ILE A 1 96 ? 18.256 0.795 -31.825 1.00 73.56 96 ILE A CA 1
ATOM 749 C C . ILE A 1 96 ? 18.320 -0.041 -30.541 1.00 73.56 96 ILE A C 1
ATOM 751 O O . ILE A 1 96 ? 17.303 -0.202 -29.864 1.00 73.56 96 ILE A O 1
ATOM 755 N N . LYS A 1 97 ? 19.497 -0.575 -30.187 1.00 76.38 97 LYS A N 1
ATOM 756 C CA . LYS A 1 97 ? 19.675 -1.358 -28.953 1.00 76.38 97 LYS A CA 1
ATOM 757 C C . LYS A 1 97 ? 19.407 -0.519 -27.706 1.00 76.38 97 LYS A C 1
ATOM 759 O O . LYS A 1 97 ? 18.772 -1.024 -26.783 1.00 76.38 97 LYS A O 1
ATOM 764 N N . ILE A 1 98 ? 19.857 0.736 -27.682 1.00 75.75 98 ILE A N 1
ATOM 765 C CA . ILE A 1 98 ? 19.621 1.652 -26.559 1.00 75.75 98 ILE A CA 1
ATOM 766 C C . ILE A 1 98 ? 18.130 1.972 -26.433 1.00 75.75 98 ILE A C 1
ATOM 768 O O . ILE A 1 98 ? 17.581 1.820 -25.343 1.00 75.75 98 ILE A O 1
ATOM 772 N N . VAL A 1 99 ? 17.447 2.300 -27.539 1.00 74.50 99 VAL A N 1
ATOM 773 C CA . VAL A 1 99 ? 15.986 2.514 -27.554 1.00 74.50 99 VAL A CA 1
ATOM 774 C C . VAL A 1 99 ? 15.253 1.280 -27.032 1.00 74.50 99 VAL A C 1
ATOM 776 O O . VAL A 1 99 ? 14.434 1.376 -26.122 1.00 74.50 99 VAL A O 1
ATOM 779 N N . ALA A 1 100 ? 15.561 0.098 -27.572 1.00 72.94 100 ALA A N 1
ATOM 780 C CA . ALA A 1 100 ? 14.912 -1.147 -27.169 1.00 72.94 100 ALA A CA 1
ATOM 781 C C . ALA A 1 100 ? 15.174 -1.486 -25.690 1.00 72.94 100 ALA A C 1
ATOM 783 O O . ALA A 1 100 ? 14.277 -1.964 -24.991 1.00 72.94 100 ALA A O 1
ATOM 784 N N . GLY A 1 101 ? 16.388 -1.218 -25.203 1.00 75.00 101 GLY A N 1
ATOM 785 C CA . GLY A 1 101 ? 16.756 -1.375 -23.800 1.00 75.00 101 GLY A CA 1
ATOM 786 C C . GLY A 1 101 ? 15.989 -0.421 -22.885 1.00 75.00 101 GLY A C 1
ATOM 787 O O . GLY A 1 101 ? 15.476 -0.855 -21.855 1.00 75.00 101 GLY A O 1
ATOM 788 N N . ASN A 1 102 ? 15.858 0.847 -23.278 1.00 73.31 102 ASN A N 1
ATOM 789 C CA . ASN A 1 102 ? 15.122 1.860 -22.526 1.00 73.31 102 ASN A CA 1
ATOM 790 C C . ASN A 1 102 ? 13.620 1.521 -22.456 1.00 73.31 102 ASN A C 1
ATOM 792 O O . ASN A 1 102 ? 13.080 1.402 -21.359 1.00 73.31 102 ASN A O 1
ATOM 796 N N . ILE A 1 103 ? 12.999 1.169 -23.589 1.00 71.44 103 ILE A N 1
ATOM 797 C CA . ILE A 1 103 ? 11.611 0.675 -23.653 1.00 71.44 103 ILE A CA 1
ATOM 798 C C . ILE A 1 103 ? 11.405 -0.545 -22.742 1.00 71.44 103 ILE A C 1
ATOM 800 O O . ILE A 1 103 ? 10.392 -0.666 -22.051 1.00 71.44 103 ILE A O 1
ATOM 804 N N . SER A 1 104 ? 12.356 -1.485 -22.728 1.00 71.00 104 SER A N 1
ATOM 805 C CA . SER A 1 104 ? 12.256 -2.663 -21.864 1.00 71.00 104 SER A CA 1
ATOM 806 C C . SER A 1 104 ? 12.360 -2.304 -20.379 1.00 71.00 104 SER A C 1
ATOM 808 O O . SER A 1 104 ? 11.645 -2.908 -19.575 1.00 71.00 104 SER A O 1
ATOM 810 N N . LYS A 1 105 ? 13.223 -1.345 -20.009 1.00 70.62 105 LYS A N 1
ATOM 811 C CA . LYS A 1 105 ? 13.334 -0.831 -18.635 1.00 70.62 105 LYS A CA 1
ATOM 812 C C . LYS A 1 105 ? 12.049 -0.118 -18.217 1.00 70.62 105 LYS A C 1
ATOM 814 O O . LYS A 1 105 ? 11.501 -0.457 -17.174 1.00 70.62 105 LYS A O 1
ATOM 819 N N . GLU A 1 106 ? 11.523 0.779 -19.049 1.00 69.06 106 GLU A N 1
ATOM 820 C CA . GLU A 1 106 ? 10.261 1.490 -18.801 1.00 69.06 106 GLU A CA 1
ATOM 821 C C . GLU A 1 106 ? 9.107 0.498 -18.585 1.00 69.06 106 GLU A C 1
ATOM 823 O O . GLU A 1 106 ? 8.395 0.559 -17.579 1.00 69.06 106 GLU A O 1
ATOM 828 N N . ARG A 1 107 ? 8.983 -0.506 -19.466 1.00 72.81 107 ARG A N 1
ATOM 829 C CA . ARG A 1 107 ? 7.979 -1.571 -19.332 1.00 72.81 107 ARG A CA 1
ATOM 830 C C . ARG A 1 107 ? 8.117 -2.327 -18.011 1.00 72.81 107 ARG A C 1
ATOM 832 O O . ARG A 1 107 ? 7.109 -2.607 -17.364 1.00 72.81 107 ARG A O 1
ATOM 839 N N . GLN A 1 108 ? 9.338 -2.683 -17.617 1.00 70.25 108 GLN A N 1
ATOM 840 C CA . GLN A 1 108 ? 9.587 -3.396 -16.364 1.00 70.25 108 GLN A CA 1
ATOM 841 C C . GLN A 1 108 ? 9.243 -2.530 -15.143 1.00 70.25 108 GLN A C 1
ATOM 843 O O . GLN A 1 108 ? 8.614 -3.025 -14.206 1.00 70.25 108 GLN A O 1
ATOM 848 N N . SER A 1 109 ? 9.592 -1.243 -15.170 1.00 68.88 109 SER A N 1
ATOM 849 C CA . SER A 1 109 ? 9.237 -0.277 -14.128 1.00 68.88 109 SER A CA 1
ATOM 850 C C . SER A 1 109 ? 7.720 -0.130 -13.992 1.00 68.88 109 SER A C 1
ATOM 852 O O . SER A 1 109 ? 7.194 -0.233 -12.883 1.00 68.88 109 SER A O 1
ATOM 854 N N . ALA A 1 110 ? 6.994 -0.008 -15.108 1.00 69.88 110 ALA A N 1
ATOM 855 C CA . ALA A 1 110 ? 5.532 0.058 -15.115 1.00 69.88 110 ALA A CA 1
ATOM 856 C C . ALA A 1 110 ? 4.881 -1.234 -14.585 1.00 69.88 110 ALA A C 1
ATOM 858 O O . ALA A 1 110 ? 3.926 -1.184 -13.810 1.00 69.88 110 ALA A O 1
ATOM 859 N N . GLN A 1 111 ? 5.412 -2.405 -14.947 1.00 71.81 111 GLN A N 1
ATOM 860 C CA . GLN A 1 111 ? 4.937 -3.688 -14.417 1.00 71.81 111 GLN A CA 1
ATOM 861 C C . GLN A 1 111 ? 5.162 -3.800 -12.904 1.00 71.81 111 GLN A C 1
ATOM 863 O O . GLN A 1 111 ? 4.243 -4.173 -12.175 1.00 71.81 111 GLN A O 1
ATOM 868 N N . SER A 1 112 ? 6.357 -3.444 -12.428 1.00 70.19 112 SER A N 1
ATOM 869 C CA . SER A 1 112 ? 6.689 -3.420 -10.998 1.00 70.19 112 SER A CA 1
ATOM 870 C C . SER A 1 112 ? 5.766 -2.474 -10.224 1.00 70.19 112 SER A C 1
ATOM 872 O O . SER A 1 112 ? 5.244 -2.826 -9.162 1.00 70.19 112 SER A O 1
ATOM 874 N N . PHE A 1 113 ? 5.477 -1.305 -10.799 1.00 72.25 113 PHE A N 1
ATOM 875 C CA . PHE A 1 113 ? 4.522 -0.358 -10.240 1.00 72.25 113 PHE A CA 1
ATOM 876 C C . PHE A 1 113 ? 3.118 -0.948 -10.119 1.00 72.25 113 PHE A C 1
ATOM 878 O O . PHE A 1 113 ? 2.535 -0.890 -9.040 1.00 72.25 113 PHE A O 1
ATOM 885 N N . LEU A 1 114 ? 2.584 -1.554 -11.184 1.00 77.94 114 LEU A N 1
ATOM 886 C CA . LEU A 1 114 ? 1.247 -2.155 -11.162 1.00 77.94 114 LEU A CA 1
ATOM 887 C C . LEU A 1 114 ? 1.131 -3.268 -10.116 1.00 77.94 114 LEU A C 1
ATOM 889 O O . LEU A 1 114 ? 0.127 -3.342 -9.408 1.00 77.94 114 LEU A O 1
ATOM 893 N N . VAL A 1 115 ? 2.161 -4.109 -9.983 1.00 76.62 115 VAL A N 1
ATOM 894 C CA . VAL A 1 115 ? 2.214 -5.142 -8.937 1.00 76.62 115 VAL A CA 1
ATOM 895 C C . VAL A 1 115 ? 2.188 -4.497 -7.553 1.00 76.62 115 VAL A C 1
ATOM 897 O O . VAL A 1 115 ? 1.352 -4.854 -6.725 1.00 76.62 115 VAL A O 1
ATOM 900 N N . SER A 1 116 ? 3.041 -3.498 -7.313 1.00 71.88 116 SER A N 1
ATOM 901 C CA . SER A 1 116 ? 3.070 -2.791 -6.033 1.00 71.88 116 SER A CA 1
ATOM 902 C C . SER A 1 116 ? 1.763 -2.050 -5.732 1.00 71.88 116 SER A C 1
ATOM 904 O O . SER A 1 116 ? 1.378 -1.949 -4.565 1.00 71.88 116 SER A O 1
ATOM 906 N N . LEU A 1 117 ? 1.107 -1.487 -6.745 1.00 76.00 117 LEU A N 1
ATOM 907 C CA . LEU A 1 117 ? -0.159 -0.778 -6.610 1.00 76.00 117 LEU A CA 1
ATOM 908 C C . LEU A 1 117 ? -1.263 -1.748 -6.193 1.00 76.00 117 LEU A C 1
ATOM 910 O O . LEU A 1 117 ? -1.949 -1.497 -5.204 1.00 76.00 117 LEU A O 1
ATOM 914 N N . ASN A 1 118 ? -1.386 -2.875 -6.899 1.00 79.38 118 ASN A N 1
ATOM 915 C CA . ASN A 1 118 ? -2.352 -3.919 -6.567 1.00 79.38 118 ASN A CA 1
ATOM 916 C C . ASN A 1 118 ? -2.136 -4.450 -5.152 1.00 79.38 118 ASN A C 1
ATOM 918 O O . ASN A 1 118 ? -3.088 -4.508 -4.379 1.00 79.38 118 ASN A O 1
ATOM 922 N N . GLN A 1 119 ? -0.888 -4.748 -4.785 1.00 79.62 119 GLN A N 1
ATOM 923 C CA . GLN A 1 119 ? -0.579 -5.226 -3.444 1.00 79.62 119 GLN A CA 1
ATOM 924 C C . GLN A 1 119 ? -0.972 -4.198 -2.379 1.00 79.62 119 GLN A C 1
ATOM 926 O O . GLN A 1 119 ? -1.604 -4.555 -1.389 1.00 79.62 119 GLN A O 1
ATOM 931 N N . THR A 1 120 ? -0.670 -2.913 -2.590 1.00 78.75 120 THR A N 1
ATOM 932 C CA . THR A 1 120 ? -1.015 -1.882 -1.599 1.00 78.75 120 THR A CA 1
ATOM 933 C C . THR A 1 120 ? -2.527 -1.659 -1.499 1.00 78.75 120 THR A C 1
ATOM 935 O O . THR A 1 120 ? -3.035 -1.401 -0.409 1.00 78.75 120 THR A O 1
ATOM 938 N N . LEU A 1 121 ? -3.266 -1.787 -2.607 1.00 78.88 121 LEU A N 1
ATOM 939 C CA . LEU A 1 121 ? -4.731 -1.727 -2.616 1.00 78.88 121 LEU A CA 1
ATOM 940 C C . LEU A 1 121 ? -5.361 -2.912 -1.879 1.00 78.88 121 LEU A C 1
ATOM 942 O O . LEU A 1 121 ? -6.283 -2.716 -1.090 1.00 78.88 121 LEU A O 1
ATOM 946 N N . GLU A 1 122 ? -4.864 -4.123 -2.112 1.00 83.75 122 GLU A N 1
ATOM 947 C CA . GLU A 1 122 ? -5.334 -5.340 -1.445 1.00 83.75 122 GLU A CA 1
ATOM 948 C C . GLU A 1 122 ? -5.072 -5.278 0.062 1.00 83.75 122 GLU A C 1
ATOM 950 O O . GLU A 1 122 ? -5.954 -5.520 0.888 1.00 83.75 122 GLU A O 1
ATOM 955 N N . GLU A 1 123 ? -3.874 -4.843 0.427 1.00 81.81 123 GLU A N 1
ATOM 956 C CA . GLU A 1 123 ? -3.477 -4.566 1.794 1.00 81.81 123 GLU A CA 1
ATOM 957 C C . GLU A 1 123 ? -4.381 -3.513 2.464 1.00 81.81 123 GLU A C 1
ATOM 959 O O . GLU A 1 123 ? -4.892 -3.742 3.567 1.00 81.81 123 GLU A O 1
ATOM 964 N N . LEU A 1 124 ? -4.616 -2.375 1.801 1.00 84.38 124 LEU A N 1
ATOM 965 C CA . LEU A 1 124 ? -5.514 -1.319 2.273 1.00 84.38 124 LEU A CA 1
ATOM 966 C C . LEU A 1 124 ? -6.940 -1.848 2.481 1.00 84.38 124 LEU A C 1
ATOM 968 O O . LEU A 1 124 ? -7.539 -1.609 3.531 1.00 84.38 124 LEU A O 1
ATOM 972 N N . HIS A 1 125 ? -7.459 -2.605 1.515 1.00 85.88 125 HIS A N 1
ATOM 973 C CA . HIS A 1 125 ? -8.762 -3.254 1.601 1.00 85.88 125 HIS A CA 1
ATOM 974 C C . HIS A 1 125 ? -8.843 -4.183 2.821 1.00 85.88 125 HIS A C 1
ATOM 976 O O . HIS A 1 125 ? -9.790 -4.089 3.603 1.00 85.88 125 HIS A O 1
ATOM 982 N N . HIS A 1 126 ? -7.826 -5.019 3.049 1.00 87.00 126 HIS A N 1
ATOM 983 C CA . HIS A 1 126 ? -7.761 -5.881 4.230 1.00 87.00 126 HIS A CA 1
ATOM 984 C C . HIS A 1 126 ? -7.815 -5.096 5.545 1.00 87.00 126 HIS A C 1
ATOM 986 O O . HIS A 1 126 ? -8.561 -5.484 6.445 1.00 87.00 126 HIS A O 1
ATOM 992 N N . SER A 1 127 ? -7.081 -3.986 5.660 1.00 84.75 127 SER A N 1
ATOM 993 C CA . SER A 1 127 ? -7.116 -3.140 6.862 1.00 84.75 127 SER A CA 1
ATOM 994 C C . SER A 1 127 ? -8.479 -2.493 7.092 1.00 84.75 127 SER A C 1
ATOM 996 O O . SER A 1 127 ? -8.946 -2.450 8.231 1.00 84.75 127 SER A O 1
ATOM 998 N N . ILE A 1 128 ? -9.143 -2.026 6.033 1.00 86.06 128 ILE A N 1
ATOM 999 C CA . ILE A 1 128 ? -10.484 -1.433 6.129 1.00 86.06 128 ILE A CA 1
ATOM 1000 C C . ILE A 1 128 ? -11.501 -2.486 6.581 1.00 86.06 128 ILE A C 1
ATOM 1002 O O . ILE A 1 128 ? -12.261 -2.244 7.519 1.00 86.06 128 ILE A O 1
ATOM 1006 N N . VAL A 1 129 ? -11.485 -3.676 5.974 1.00 88.69 129 VAL A N 1
ATOM 1007 C CA . VAL A 1 129 ? -12.389 -4.776 6.346 1.00 88.69 129 VAL A CA 1
ATOM 1008 C C . VAL A 1 129 ? -12.143 -5.229 7.785 1.00 88.69 129 VAL A C 1
ATOM 1010 O O . VAL A 1 129 ? -13.101 -5.439 8.528 1.00 88.69 129 VAL A O 1
ATOM 1013 N N . ALA A 1 130 ? -10.881 -5.365 8.199 1.00 85.31 130 ALA A N 1
ATOM 1014 C CA . ALA A 1 130 ? -10.534 -5.727 9.571 1.00 85.31 130 ALA A CA 1
ATOM 1015 C C . ALA A 1 130 ? -11.036 -4.683 10.580 1.00 85.31 130 ALA A C 1
ATOM 1017 O O . ALA A 1 130 ? -11.642 -5.053 11.584 1.00 85.31 130 ALA A O 1
ATOM 1018 N N . THR A 1 131 ? -10.859 -3.394 10.274 1.00 86.44 131 THR A N 1
ATOM 1019 C CA . THR A 1 131 ? -11.356 -2.289 11.108 1.00 86.44 131 THR A CA 1
ATOM 1020 C C . THR A 1 131 ? -12.880 -2.323 11.214 1.00 86.44 131 THR A C 1
ATOM 1022 O O . THR A 1 131 ? -13.415 -2.281 12.316 1.00 86.44 131 THR A O 1
ATOM 1025 N N . SER A 1 132 ? -13.587 -2.484 10.090 1.00 86.44 132 SER A N 1
ATOM 1026 C CA . SER A 1 132 ? -15.054 -2.558 10.072 1.00 86.44 132 SER A CA 1
ATOM 1027 C C . SER A 1 132 ? -15.585 -3.723 10.907 1.00 86.44 132 SER A C 1
ATOM 1029 O O . SER A 1 132 ? -16.507 -3.536 11.697 1.00 86.44 132 SER A O 1
ATOM 1031 N N . LYS A 1 133 ? -15.002 -4.920 10.755 1.00 88.88 133 LYS A N 1
ATOM 1032 C CA . LYS A 1 133 ? -15.395 -6.099 11.542 1.00 88.88 133 LYS A CA 1
ATOM 1033 C C . LYS A 1 133 ? -15.127 -5.904 13.029 1.00 88.88 133 LYS A C 1
ATOM 1035 O O . LYS A 1 133 ? -15.926 -6.344 13.850 1.00 88.88 133 LYS A O 1
ATOM 1040 N N . HIS A 1 134 ? -14.012 -5.261 13.376 1.00 88.69 134 HIS A N 1
ATOM 1041 C CA . HIS A 1 134 ? -13.710 -4.966 14.768 1.00 88.69 134 HIS A CA 1
ATOM 1042 C C . HIS A 1 134 ? -14.729 -4.004 15.379 1.00 88.69 134 HIS A C 1
ATOM 1044 O O . HIS A 1 134 ? -15.285 -4.318 16.426 1.00 88.69 134 HIS A O 1
ATOM 1050 N N . SER A 1 135 ? -15.027 -2.886 14.710 1.00 87.19 135 SER A N 1
ATOM 1051 C CA . SER A 1 135 ? -16.015 -1.918 15.199 1.00 87.19 135 SER A CA 1
ATOM 1052 C C . SER A 1 135 ? -17.407 -2.534 15.364 1.00 87.19 135 SER A C 1
ATOM 1054 O O . SER A 1 135 ? -18.107 -2.210 16.320 1.00 87.19 135 SER A O 1
ATOM 1056 N N . GLU A 1 136 ? -17.808 -3.452 14.480 1.00 89.19 136 GLU A N 1
ATOM 1057 C CA . GLU A 1 136 ? -19.075 -4.181 14.614 1.00 89.19 136 GLU A CA 1
ATOM 1058 C C . GLU A 1 136 ? -19.084 -5.098 15.848 1.00 89.19 136 GLU A C 1
ATOM 1060 O O . GLU A 1 136 ? -20.014 -5.043 16.658 1.00 89.19 136 GLU A O 1
ATOM 1065 N N . ALA A 1 137 ? -18.030 -5.899 16.034 1.00 89.12 137 ALA A N 1
ATOM 1066 C CA . ALA A 1 137 ? -17.896 -6.778 17.195 1.00 89.12 137 ALA A CA 1
ATOM 1067 C C . ALA A 1 137 ? -17.862 -5.985 18.513 1.00 89.12 137 ALA A C 1
ATOM 1069 O O . ALA A 1 137 ? -18.563 -6.327 19.466 1.00 89.12 137 ALA A O 1
ATOM 1070 N N . MET A 1 138 ? -17.105 -4.889 18.542 1.00 88.31 138 MET A N 1
ATOM 1071 C CA . MET A 1 138 ? -16.985 -4.012 19.703 1.00 88.31 138 MET A CA 1
ATOM 1072 C C . MET A 1 138 ? -18.314 -3.312 20.024 1.00 88.31 138 MET A C 1
ATOM 1074 O O . MET A 1 138 ? -18.727 -3.246 21.180 1.00 88.31 138 MET A O 1
ATOM 1078 N N . GLY A 1 139 ? -19.049 -2.860 19.003 1.00 87.12 139 GLY A N 1
ATOM 1079 C CA . GLY A 1 139 ? -20.393 -2.307 19.174 1.00 87.12 139 GLY A CA 1
ATOM 1080 C C . GLY A 1 139 ? -21.363 -3.298 19.829 1.00 87.12 139 GLY A C 1
ATOM 1081 O O . GLY A 1 139 ? -22.144 -2.916 20.705 1.00 87.12 139 GLY A O 1
ATOM 1082 N N . ALA A 1 140 ? -21.283 -4.581 19.462 1.00 91.06 140 ALA A N 1
ATOM 1083 C CA . ALA A 1 140 ? -22.073 -5.634 20.095 1.00 91.06 140 ALA A CA 1
ATOM 1084 C C . ALA A 1 140 ? -21.672 -5.862 21.565 1.00 91.06 140 ALA A C 1
ATOM 1086 O O . ALA A 1 140 ? -22.551 -5.975 22.425 1.00 91.06 140 ALA A O 1
ATOM 1087 N N . GLU A 1 141 ? -20.372 -5.877 21.879 1.00 89.38 141 GLU A N 1
ATOM 1088 C CA . GLU A 1 141 ? -19.888 -5.986 23.262 1.00 89.38 141 GLU A CA 1
ATOM 1089 C C . GLU A 1 141 ? -20.347 -4.804 24.127 1.00 89.38 141 GLU A C 1
ATOM 1091 O O . GLU A 1 141 ? -20.876 -5.015 25.224 1.00 89.38 141 GLU A O 1
ATOM 1096 N N . PHE A 1 142 ? -20.259 -3.570 23.617 1.00 90.00 142 PHE A N 1
ATOM 1097 C CA . PHE A 1 142 ? -20.764 -2.389 24.319 1.00 90.00 142 PHE A CA 1
ATOM 1098 C C . PHE A 1 142 ? -22.269 -2.444 24.561 1.00 90.00 142 PHE A C 1
ATOM 1100 O O . PHE A 1 142 ? -22.722 -2.083 25.648 1.00 90.00 142 PHE A O 1
ATOM 1107 N N . ALA A 1 143 ? -23.058 -2.920 23.595 1.0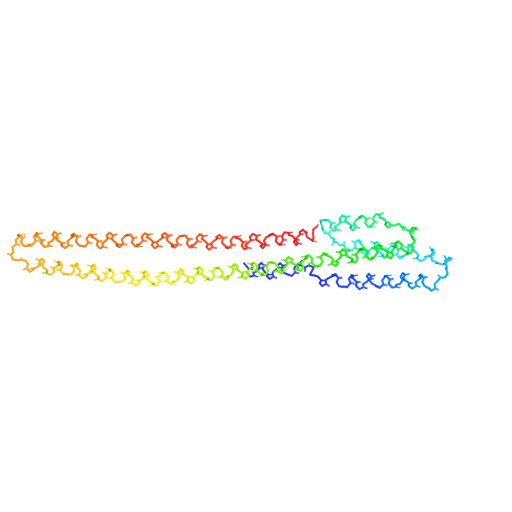0 90.31 143 ALA A N 1
ATOM 1108 C CA . ALA A 1 143 ? -24.500 -3.068 23.771 1.00 90.31 143 ALA A CA 1
ATOM 1109 C C . ALA A 1 143 ? -24.835 -4.062 24.898 1.00 90.31 143 ALA A C 1
ATOM 1111 O O . ALA A 1 143 ? -25.699 -3.791 25.738 1.00 90.31 143 ALA A O 1
ATOM 1112 N N . VAL A 1 144 ? -24.121 -5.191 24.960 1.00 92.50 144 VAL A N 1
ATOM 1113 C CA . VAL A 1 144 ? -24.271 -6.185 26.035 1.00 92.50 144 VAL A CA 1
ATOM 1114 C C . VAL A 1 144 ? -23.865 -5.600 27.389 1.00 92.50 144 VAL A C 1
ATOM 1116 O O . VAL A 1 144 ? -24.563 -5.814 28.385 1.00 92.50 144 VAL A O 1
ATOM 1119 N N . LEU A 1 145 ? -22.757 -4.861 27.443 1.00 91.50 145 LEU A N 1
ATOM 1120 C CA . LEU A 1 145 ? -22.257 -4.260 28.677 1.00 91.50 145 LEU A CA 1
ATOM 1121 C C . LEU A 1 145 ? -23.178 -3.145 29.189 1.00 91.50 145 LEU A C 1
ATOM 1123 O O . LEU A 1 145 ? -23.538 -3.153 30.365 1.00 91.50 145 LEU A O 1
ATOM 1127 N N . ASN A 1 146 ? -23.648 -2.254 28.315 1.00 90.88 146 ASN A N 1
ATOM 1128 C CA . ASN A 1 146 ? -24.614 -1.214 28.676 1.00 90.88 146 ASN A CA 1
ATOM 1129 C C . ASN A 1 146 ? -25.909 -1.820 29.219 1.00 90.88 146 ASN A C 1
ATOM 1131 O O . ASN A 1 146 ? -26.385 -1.395 30.268 1.00 90.88 146 ASN A O 1
ATOM 1135 N N . LYS A 1 147 ? -26.435 -2.875 28.582 1.00 92.81 147 LYS A N 1
ATOM 1136 C CA . LYS A 1 147 ? -27.634 -3.569 29.075 1.00 92.81 147 LYS A CA 1
ATOM 1137 C C . LYS A 1 147 ? -27.424 -4.175 30.469 1.00 92.81 147 LYS A C 1
ATOM 1139 O O . LYS A 1 147 ? -28.346 -4.195 31.283 1.00 92.81 147 LYS A O 1
ATOM 1144 N N . ARG A 1 148 ? -26.217 -4.672 30.758 1.00 91.12 148 ARG A N 1
ATOM 1145 C CA . ARG A 1 148 ? -25.846 -5.200 32.081 1.00 91.12 148 ARG A CA 1
ATOM 1146 C C . ARG A 1 148 ? -25.802 -4.095 33.135 1.00 91.12 148 ARG A C 1
ATOM 1148 O O . ARG A 1 148 ? -26.383 -4.268 34.203 1.00 91.12 148 ARG A O 1
ATOM 1155 N N . ILE A 1 149 ? -25.175 -2.967 32.807 1.00 90.06 149 ILE A N 1
ATOM 1156 C CA . ILE A 1 149 ? -25.096 -1.768 33.652 1.00 90.06 149 ILE A CA 1
ATOM 1157 C C . ILE A 1 149 ? -26.503 -1.235 33.955 1.00 90.06 149 ILE A C 1
ATOM 1159 O O . ILE A 1 149 ? -26.853 -1.067 35.121 1.00 90.06 149 ILE A O 1
ATOM 1163 N N . GLU A 1 150 ? -27.346 -1.051 32.934 1.00 91.12 150 GLU A N 1
ATOM 1164 C CA . GLU A 1 150 ? -28.748 -0.635 33.094 1.00 91.12 150 GLU A CA 1
ATOM 1165 C C . GLU A 1 150 ? -29.537 -1.613 33.972 1.00 91.12 150 GLU A C 1
ATOM 1167 O O . GLU A 1 150 ? -30.280 -1.201 34.865 1.00 91.12 150 GLU A O 1
ATOM 1172 N N . GLY A 1 151 ? -29.345 -2.918 33.756 1.00 91.50 151 GLY A N 1
ATOM 1173 C CA . GLY A 1 151 ? -29.958 -3.966 34.565 1.00 91.50 151 GLY A CA 1
ATOM 1174 C C . GLY A 1 151 ? -29.578 -3.864 36.042 1.00 91.50 151 GLY A C 1
ATOM 1175 O O . GLY A 1 151 ? -30.463 -3.910 36.896 1.00 91.50 151 GLY A O 1
ATOM 1176 N N . LYS A 1 152 ? -28.288 -3.673 36.346 1.00 88.44 152 LYS A N 1
ATOM 1177 C CA . LYS A 1 152 ? -27.793 -3.498 37.721 1.00 88.44 152 LYS A CA 1
ATOM 1178 C C . LYS A 1 152 ? -28.321 -2.219 38.365 1.00 88.44 152 LYS A C 1
ATOM 1180 O O . LYS A 1 152 ? -28.771 -2.267 39.502 1.00 88.44 152 LYS A O 1
ATOM 1185 N N . ILE A 1 153 ? -28.358 -1.099 37.640 1.00 88.94 153 ILE A N 1
ATOM 1186 C CA . ILE A 1 153 ? -28.909 0.170 38.149 1.00 88.94 153 ILE A CA 1
ATOM 1187 C C . ILE A 1 153 ? -30.400 0.026 38.488 1.00 88.94 153 ILE A C 1
ATOM 1189 O O . ILE A 1 153 ? -30.840 0.444 39.564 1.00 88.94 153 ILE A O 1
ATOM 1193 N N . ASN A 1 154 ? -31.181 -0.609 37.611 1.00 89.25 154 ASN A N 1
ATOM 1194 C CA . ASN A 1 154 ? -32.597 -0.867 37.874 1.00 89.25 154 ASN A CA 1
ATOM 1195 C C . ASN A 1 154 ? -32.787 -1.815 39.062 1.00 89.25 154 ASN A C 1
ATOM 1197 O O . ASN A 1 154 ? -33.644 -1.577 39.913 1.00 89.25 154 ASN A O 1
ATOM 1201 N N . ASN A 1 155 ? -31.975 -2.868 39.148 1.00 86.88 155 ASN A N 1
ATOM 1202 C CA . ASN A 1 155 ? -32.036 -3.823 40.246 1.00 86.88 155 ASN A CA 1
ATOM 1203 C C . ASN A 1 155 ? -31.695 -3.162 41.591 1.00 86.88 155 ASN A C 1
ATOM 1205 O O . ASN A 1 155 ? -32.484 -3.264 42.529 1.00 86.88 155 ASN A O 1
ATOM 1209 N N . LEU A 1 156 ? -30.603 -2.395 41.641 1.00 85.88 156 LEU A N 1
ATOM 1210 C CA . LEU A 1 156 ? -30.206 -1.583 42.790 1.00 85.88 156 LEU A CA 1
ATOM 1211 C C . LEU A 1 156 ? -31.341 -0.657 43.234 1.00 85.88 156 LEU A C 1
ATOM 1213 O O . LEU A 1 156 ? -31.636 -0.574 44.424 1.00 85.88 156 LEU A O 1
ATOM 1217 N N . THR A 1 157 ? -32.014 0.002 42.287 1.00 85.38 157 THR A N 1
ATOM 1218 C CA . THR A 1 157 ? -33.157 0.888 42.564 1.00 85.38 157 THR A CA 1
ATOM 1219 C C . THR A 1 157 ? -34.310 0.135 43.231 1.00 85.38 157 THR A C 1
ATOM 1221 O O . THR A 1 157 ? -34.789 0.546 44.290 1.00 85.38 157 THR A O 1
ATOM 1224 N N . ILE A 1 158 ? -34.717 -1.002 42.658 1.00 85.69 158 ILE A N 1
ATOM 1225 C CA . ILE A 1 158 ? -35.810 -1.838 43.177 1.00 85.69 158 ILE A CA 1
ATOM 1226 C C . ILE A 1 158 ? -35.462 -2.390 44.564 1.00 85.69 158 ILE A C 1
ATOM 1228 O O . ILE A 1 158 ? -36.273 -2.340 45.487 1.00 85.69 158 ILE A O 1
ATOM 1232 N N . GLN A 1 159 ? -34.253 -2.925 44.727 1.00 82.94 159 GLN A N 1
ATOM 1233 C CA . GLN A 1 159 ? -33.809 -3.511 45.986 1.00 82.94 159 GLN A CA 1
ATOM 1234 C C . GLN A 1 159 ? -33.652 -2.453 47.088 1.00 82.94 159 GLN A C 1
ATOM 1236 O O . GLN A 1 159 ? -34.003 -2.719 48.235 1.00 82.94 159 GLN A O 1
ATOM 1241 N N . THR A 1 160 ? -33.217 -1.239 46.736 1.00 84.31 160 THR A N 1
ATOM 1242 C CA . THR A 1 160 ? -33.164 -0.089 47.653 1.00 84.31 160 THR A CA 1
ATOM 1243 C C . THR A 1 160 ? -34.563 0.293 48.141 1.00 84.31 160 THR A C 1
ATOM 1245 O O . THR A 1 160 ? -34.753 0.505 49.335 1.00 84.31 160 THR A O 1
ATOM 1248 N N . GLN A 1 161 ? -35.561 0.329 47.251 1.00 82.62 161 GLN A N 1
ATOM 1249 C CA . GLN A 1 161 ? -36.954 0.621 47.620 1.00 82.62 161 GLN A CA 1
ATOM 1250 C C . GLN A 1 161 ? -37.601 -0.463 48.493 1.00 82.62 161 GLN A C 1
ATOM 1252 O O . GLN A 1 161 ? -38.451 -0.148 49.321 1.00 82.62 161 GLN A O 1
ATOM 1257 N N . ASN A 1 162 ? -37.197 -1.724 48.328 1.00 83.50 162 ASN A N 1
ATOM 1258 C CA . ASN A 1 162 ? -37.763 -2.864 49.054 1.00 83.50 162 ASN A CA 1
ATOM 1259 C C . ASN A 1 162 ? -37.016 -3.215 50.354 1.00 83.50 162 ASN A C 1
ATOM 1261 O O . ASN A 1 162 ? -37.446 -4.111 51.085 1.00 83.50 162 ASN A O 1
ATOM 1265 N N . ALA A 1 163 ? -35.892 -2.560 50.653 1.00 81.06 163 ALA A N 1
ATOM 1266 C CA . ALA A 1 163 ? -35.108 -2.849 51.848 1.00 81.06 163 ALA A CA 1
ATOM 1267 C C . ALA A 1 163 ? -35.842 -2.386 53.118 1.00 81.06 163 ALA A C 1
ATOM 1269 O O . ALA A 1 163 ? -36.118 -1.205 53.313 1.00 81.06 163 ALA A O 1
ATOM 1270 N N . THR A 1 164 ? -36.116 -3.324 54.026 1.00 80.50 164 THR A N 1
ATOM 1271 C CA . THR A 1 164 ? -36.841 -3.070 55.284 1.00 80.50 164 THR A CA 1
ATOM 1272 C C . THR A 1 164 ? -35.929 -2.702 56.458 1.00 80.50 164 THR A C 1
ATOM 1274 O O . THR A 1 164 ? -36.417 -2.383 57.542 1.00 80.50 164 THR A O 1
ATOM 1277 N N . SER A 1 165 ? -34.604 -2.728 56.271 1.00 82.81 165 SER A N 1
ATOM 1278 C CA . SER A 1 165 ? -33.627 -2.334 57.288 1.00 82.81 165 SER A CA 1
ATOM 1279 C C . SER A 1 165 ? -32.414 -1.622 56.686 1.00 82.81 165 SER A C 1
ATOM 1281 O O . SER A 1 165 ? -31.966 -1.925 55.579 1.00 82.81 165 SER A O 1
ATOM 1283 N N . ILE A 1 166 ? -31.841 -0.692 57.454 1.00 77.56 166 ILE A N 1
ATOM 1284 C CA . ILE A 1 166 ? -30.637 0.067 57.072 1.00 77.56 166 ILE A CA 1
ATOM 1285 C C . ILE A 1 166 ? -29.429 -0.859 56.873 1.00 77.56 166 ILE A C 1
ATOM 1287 O O . ILE A 1 166 ? -28.600 -0.621 55.998 1.00 77.56 166 ILE A O 1
ATOM 1291 N N . SER A 1 167 ? -29.326 -1.933 57.659 1.00 81.31 167 SER A N 1
ATOM 1292 C CA . SER A 1 167 ? -28.252 -2.920 57.526 1.00 81.31 167 SER A CA 1
ATOM 1293 C C . SER A 1 167 ? -28.360 -3.722 56.227 1.00 81.31 167 SER A C 1
ATOM 1295 O O . SER A 1 167 ? -27.343 -3.913 55.561 1.00 81.31 167 SER A O 1
ATOM 1297 N N . ALA A 1 168 ? -29.572 -4.131 55.832 1.00 76.62 168 ALA A N 1
ATOM 1298 C CA . ALA A 1 168 ? -29.810 -4.777 54.543 1.00 76.62 168 ALA A CA 1
ATOM 1299 C C . ALA A 1 168 ? -29.517 -3.820 53.380 1.00 76.62 168 ALA A C 1
ATOM 1301 O O . ALA A 1 168 ? -28.838 -4.205 52.433 1.00 76.62 168 ALA A O 1
ATOM 1302 N N . LEU A 1 169 ? -29.947 -2.559 53.493 1.00 79.06 169 LEU A N 1
ATOM 1303 C CA . LEU A 1 169 ? -29.692 -1.532 52.487 1.00 79.06 169 LEU A CA 1
ATOM 1304 C C . LEU A 1 169 ? -28.190 -1.300 52.277 1.00 79.06 169 LEU A C 1
ATOM 1306 O O . LEU A 1 169 ? -27.715 -1.314 51.147 1.00 79.06 169 LEU A O 1
ATOM 1310 N N . LYS A 1 170 ? -27.427 -1.142 53.364 1.00 82.31 170 LYS A N 1
ATOM 1311 C CA . LYS A 1 170 ? -25.982 -0.899 53.299 1.00 82.31 170 LYS A CA 1
ATOM 1312 C C . LYS A 1 170 ? -25.234 -2.051 52.623 1.00 82.31 170 LYS A C 1
ATOM 1314 O O . LYS A 1 170 ? -24.428 -1.809 51.734 1.00 82.31 170 LYS A O 1
ATOM 1319 N N . ALA A 1 171 ? -25.508 -3.294 53.026 1.00 82.69 171 ALA A N 1
ATOM 1320 C CA . ALA A 1 171 ? -24.838 -4.465 52.458 1.00 82.69 171 ALA A CA 1
ATOM 1321 C C . ALA A 1 171 ? -25.133 -4.634 50.958 1.00 82.69 171 ALA A C 1
ATOM 1323 O O . ALA A 1 171 ? -24.263 -5.029 50.184 1.00 82.69 171 ALA A O 1
ATOM 1324 N N . LEU A 1 172 ? -26.363 -4.318 50.559 1.00 82.50 172 LEU A N 1
ATOM 1325 C CA . LEU A 1 172 ? -26.840 -4.450 49.192 1.00 82.50 172 LEU A CA 1
ATOM 1326 C C . LEU A 1 172 ? -26.258 -3.353 48.289 1.00 82.50 172 LEU A C 1
ATOM 1328 O O . LEU A 1 172 ? -25.743 -3.651 47.214 1.00 82.50 172 LEU A O 1
ATOM 1332 N N . VAL A 1 173 ? -26.250 -2.108 48.770 1.00 82.75 173 VAL A N 1
ATOM 1333 C CA . VAL A 1 173 ? -25.619 -0.972 48.090 1.00 82.75 173 VAL A CA 1
ATOM 1334 C C . VAL A 1 173 ? -24.111 -1.186 47.942 1.00 82.75 173 VAL A C 1
ATOM 1336 O O . VAL A 1 173 ? -23.594 -0.992 46.847 1.00 82.75 173 VAL A O 1
ATOM 1339 N N . ASP A 1 174 ? -23.410 -1.651 48.982 1.00 85.31 174 ASP A N 1
ATOM 1340 C CA . ASP A 1 174 ? -21.967 -1.933 48.902 1.00 85.31 174 ASP A CA 1
ATOM 1341 C C . ASP A 1 174 ? -21.649 -3.010 47.847 1.00 85.31 174 ASP A C 1
ATOM 1343 O O . ASP A 1 174 ? -20.683 -2.875 47.091 1.00 85.31 174 ASP A O 1
ATOM 1347 N N . ASN A 1 175 ? -22.453 -4.076 47.763 1.00 85.38 175 ASN A N 1
ATOM 1348 C CA . ASN A 1 175 ? -22.211 -5.168 46.818 1.00 85.38 175 ASN A CA 1
ATOM 1349 C C . ASN A 1 175 ? -22.514 -4.765 45.364 1.00 85.38 175 ASN A C 1
ATOM 1351 O O . ASN A 1 175 ? -21.692 -4.984 44.471 1.00 85.38 175 ASN A O 1
ATOM 1355 N N . GLU A 1 176 ? -23.662 -4.131 45.123 1.00 84.06 176 GLU A N 1
ATOM 1356 C CA . GLU A 1 176 ? -24.063 -3.703 43.781 1.00 84.06 176 GLU A CA 1
ATOM 1357 C C . GLU A 1 176 ? -23.219 -2.537 43.266 1.00 84.06 176 GLU A C 1
ATOM 1359 O O . GLU A 1 176 ? -22.811 -2.561 42.108 1.00 84.06 176 GLU A O 1
ATOM 1364 N N . LEU A 1 177 ? -22.856 -1.558 44.106 1.00 85.38 177 LEU A N 1
ATOM 1365 C CA . LEU A 1 177 ? -21.939 -0.489 43.692 1.00 85.38 177 LEU A CA 1
ATOM 1366 C C . LEU A 1 177 ? -20.554 -1.034 43.351 1.00 85.38 177 LEU A C 1
ATOM 1368 O O . LEU A 1 177 ? -19.944 -0.581 42.384 1.00 85.38 177 LEU A O 1
ATOM 1372 N N . LYS A 1 178 ? -20.061 -2.033 44.092 1.00 89.44 178 LYS A N 1
ATOM 1373 C CA . LYS A 1 178 ? -18.792 -2.694 43.767 1.00 89.44 178 LYS A CA 1
ATOM 1374 C C . LYS A 1 178 ? -18.875 -3.436 42.433 1.00 89.44 178 LYS A C 1
ATOM 1376 O O . LYS A 1 178 ? -17.954 -3.341 41.625 1.00 89.44 178 LYS A O 1
ATOM 1381 N N . SER A 1 179 ? -19.980 -4.135 42.183 1.00 88.50 179 SER A N 1
ATOM 1382 C CA . SER A 1 179 ? -20.208 -4.844 40.922 1.00 88.50 179 SER A CA 1
ATOM 1383 C C . SER A 1 179 ? -20.409 -3.896 39.732 1.00 88.50 179 SER A C 1
ATOM 1385 O O . SER A 1 179 ? -19.917 -4.162 38.638 1.00 88.50 179 SER A O 1
ATOM 1387 N N . LEU A 1 180 ? -21.105 -2.777 39.932 1.00 89.00 180 LEU A N 1
ATOM 1388 C CA . LEU A 1 180 ? -21.304 -1.727 38.933 1.00 89.00 180 LEU A CA 1
ATOM 1389 C C . LEU A 1 180 ? -19.992 -0.999 38.627 1.00 89.00 180 LEU A C 1
ATOM 1391 O O . LEU A 1 180 ? -19.689 -0.735 37.468 1.00 89.00 180 LEU A O 1
ATOM 1395 N N . SER A 1 181 ? -19.186 -0.722 39.654 1.00 89.38 181 SER A N 1
ATOM 1396 C CA . SER A 1 181 ? -17.851 -0.146 39.494 1.00 89.38 181 SER A CA 1
ATOM 1397 C C . SER A 1 181 ? -16.957 -1.041 38.636 1.00 89.38 181 SER A C 1
ATOM 1399 O O . SER A 1 181 ? -16.263 -0.526 37.766 1.00 89.38 181 SER A O 1
ATOM 1401 N N . GLN A 1 182 ? -17.016 -2.366 38.810 1.00 91.50 182 GLN A N 1
ATOM 1402 C CA . GLN A 1 182 ? -16.290 -3.305 37.949 1.00 91.50 182 GLN A CA 1
ATOM 1403 C C . GLN A 1 182 ? -16.753 -3.238 36.488 1.00 91.50 182 GLN A C 1
ATOM 1405 O O . GLN A 1 182 ? -15.910 -3.177 35.597 1.00 91.50 182 GLN A O 1
ATOM 1410 N N . ASP A 1 183 ? -18.065 -3.202 36.235 1.00 89.56 183 ASP A N 1
ATOM 1411 C CA . ASP A 1 183 ? -18.592 -3.094 34.867 1.00 89.56 183 ASP A CA 1
ATOM 1412 C C . ASP A 1 183 ? -18.216 -1.756 34.204 1.00 89.56 183 ASP A C 1
ATOM 1414 O O . ASP A 1 183 ? -17.932 -1.722 33.009 1.00 89.56 183 ASP A O 1
ATOM 1418 N N . LEU A 1 184 ? -18.189 -0.656 34.965 1.00 88.38 184 LEU A N 1
ATOM 1419 C CA . LEU A 1 184 ? -17.777 0.660 34.466 1.00 88.38 184 LEU A CA 1
ATOM 1420 C C . LEU A 1 184 ? -16.279 0.714 34.146 1.00 88.38 184 LEU A C 1
ATOM 1422 O O . LEU A 1 184 ? -15.908 1.247 33.104 1.00 88.38 184 LEU A O 1
ATOM 1426 N N . ILE A 1 185 ? -15.432 0.126 34.996 1.00 92.00 185 ILE A N 1
ATOM 1427 C CA . ILE A 1 185 ? -13.991 0.003 34.731 1.00 92.00 185 ILE A CA 1
ATOM 1428 C C . ILE A 1 185 ? -13.758 -0.832 33.468 1.00 92.00 185 ILE A C 1
ATOM 1430 O O . ILE A 1 185 ? -12.945 -0.462 32.624 1.00 92.00 185 ILE A O 1
ATOM 1434 N N . GLU A 1 186 ? -14.490 -1.937 33.308 1.00 90.94 186 GLU A N 1
ATOM 1435 C CA . GLU A 1 186 ? -14.389 -2.767 32.108 1.00 90.94 186 GLU A CA 1
ATOM 1436 C C . GLU A 1 186 ? -14.854 -2.016 30.855 1.00 90.94 186 GLU A C 1
ATOM 1438 O O . GLU A 1 186 ? -14.205 -2.101 29.813 1.00 90.94 186 GLU A O 1
ATOM 1443 N N . LYS A 1 187 ? -15.925 -1.218 30.959 1.00 90.44 187 LYS A N 1
ATOM 1444 C CA . LYS A 1 187 ? -16.386 -0.351 29.866 1.00 90.44 187 LYS A CA 1
ATOM 1445 C C . LYS A 1 187 ? -15.298 0.629 29.446 1.00 90.44 187 LYS A C 1
ATOM 1447 O O . LYS A 1 187 ? -15.004 0.741 28.261 1.00 90.44 187 LYS A O 1
ATOM 1452 N N . GLU A 1 188 ? -14.697 1.321 30.406 1.00 89.31 188 GLU A N 1
ATOM 1453 C CA . GLU A 1 188 ? -13.655 2.309 30.134 1.00 89.31 188 GLU A CA 1
ATOM 1454 C C . GLU A 1 188 ? -12.409 1.667 29.511 1.00 89.31 188 GLU A C 1
ATOM 1456 O O . GLU A 1 188 ? -11.853 2.197 28.546 1.00 89.31 188 GLU A O 1
ATOM 1461 N N . ARG A 1 189 ? -12.031 0.472 29.980 1.00 91.69 189 ARG A N 1
ATOM 1462 C CA . ARG A 1 189 ? -10.948 -0.327 29.396 1.00 91.69 189 ARG A CA 1
ATOM 1463 C C . ARG A 1 189 ? -11.231 -0.697 27.937 1.00 91.69 189 ARG A C 1
ATOM 1465 O O . ARG A 1 189 ? -10.350 -0.544 27.092 1.00 91.69 189 ARG A O 1
ATOM 1472 N N . LEU A 1 190 ? -12.439 -1.176 27.637 1.00 89.81 190 LEU A N 1
ATOM 1473 C CA . LEU A 1 190 ? -12.850 -1.527 26.274 1.00 89.81 190 LEU A CA 1
ATOM 1474 C C . LEU A 1 190 ? -12.881 -0.298 25.359 1.00 89.81 190 LEU A C 1
ATOM 1476 O O . LEU A 1 190 ? -12.360 -0.353 24.249 1.00 89.81 190 LEU A O 1
ATOM 1480 N N . GLU A 1 191 ? -13.408 0.833 25.834 1.00 87.88 191 GLU A N 1
ATOM 1481 C CA . GLU A 1 191 ? -13.409 2.093 25.078 1.00 87.88 191 GLU A CA 1
ATOM 1482 C C . GLU A 1 191 ? -11.995 2.592 24.775 1.00 87.88 191 GLU A C 1
ATOM 1484 O O . GLU A 1 191 ? -11.736 3.119 23.692 1.00 87.88 191 GLU A O 1
ATOM 1489 N N . GLN A 1 192 ? -11.067 2.443 25.720 1.00 90.12 192 GLN A N 1
ATOM 1490 C CA . GLN A 1 192 ? -9.673 2.789 25.483 1.00 90.12 192 GLN A CA 1
ATOM 1491 C C . GLN A 1 192 ? -9.039 1.867 24.436 1.00 90.12 192 GLN A C 1
ATOM 1493 O O . GLN A 1 192 ? -8.379 2.355 23.520 1.00 90.12 192 GLN A O 1
ATOM 1498 N N . GLN A 1 193 ? -9.280 0.560 24.537 1.00 88.56 193 GLN A N 1
ATOM 1499 C CA . GLN A 1 193 ? -8.745 -0.424 23.601 1.00 88.56 193 GLN A CA 1
ATOM 1500 C C . GLN A 1 193 ? -9.264 -0.208 22.169 1.00 88.56 193 GLN A C 1
ATOM 1502 O O . GLN A 1 193 ? -8.480 -0.268 21.221 1.00 88.56 193 GLN A O 1
ATOM 1507 N N . ASP A 1 194 ? -10.557 0.090 22.010 1.00 87.94 194 ASP A N 1
ATOM 1508 C CA . ASP A 1 194 ? -11.163 0.415 20.713 1.00 87.94 194 ASP A CA 1
ATOM 1509 C C . ASP A 1 194 ? -10.548 1.692 20.117 1.00 87.94 194 ASP A C 1
ATOM 1511 O O . ASP A 1 194 ? -10.098 1.700 18.969 1.00 87.94 194 ASP A O 1
ATOM 1515 N N . ARG A 1 195 ? -10.405 2.757 20.924 1.00 87.69 195 ARG A N 1
ATOM 1516 C CA . ARG A 1 195 ? -9.748 4.005 20.493 1.00 87.69 195 ARG A CA 1
ATOM 1517 C C . ARG A 1 195 ? -8.306 3.786 20.040 1.00 87.69 195 ARG A C 1
ATOM 1519 O O . ARG A 1 195 ? -7.915 4.303 18.994 1.00 87.69 195 ARG A O 1
ATOM 1526 N N . GLU A 1 196 ? -7.516 3.041 20.809 1.00 90.31 196 GLU A N 1
ATOM 1527 C CA . GLU A 1 196 ? -6.122 2.741 20.466 1.00 90.31 196 GLU A CA 1
ATOM 1528 C C . GLU A 1 196 ? -6.024 1.925 19.175 1.00 90.31 196 GLU A C 1
ATOM 1530 O O . GLU A 1 196 ? -5.192 2.226 18.315 1.00 90.31 196 GLU A O 1
ATOM 1535 N N . MET A 1 197 ? -6.896 0.929 18.985 1.00 87.50 197 MET A N 1
ATOM 1536 C CA . MET A 1 197 ? -6.897 0.160 17.745 1.00 87.50 197 MET A CA 1
ATOM 1537 C C . MET A 1 197 ? -7.289 1.023 16.543 1.00 87.50 197 MET A C 1
ATOM 1539 O O . MET A 1 197 ? -6.600 0.988 15.522 1.00 87.50 197 MET A O 1
ATOM 1543 N N . LEU A 1 198 ? -8.362 1.808 16.648 1.00 86.12 198 LEU A N 1
ATOM 1544 C CA . LEU A 1 198 ? -8.802 2.688 15.565 1.00 86.12 198 LEU A CA 1
ATOM 1545 C C . LEU A 1 198 ? -7.699 3.674 15.166 1.00 86.12 198 LEU A C 1
ATOM 1547 O O . LEU A 1 198 ? -7.462 3.877 13.974 1.00 86.12 198 LEU A O 1
ATOM 1551 N N . LEU A 1 199 ? -6.973 4.226 16.144 1.00 88.56 199 LEU A N 1
ATOM 1552 C CA . LEU A 1 199 ? -5.832 5.101 15.891 1.00 88.56 199 LEU A CA 1
ATOM 1553 C C . LEU A 1 199 ? -4.704 4.371 15.148 1.00 88.56 199 LEU A C 1
ATOM 1555 O O . LEU A 1 199 ? -4.219 4.873 14.133 1.00 88.56 199 LEU A O 1
ATOM 1559 N N . ASN A 1 200 ? -4.319 3.181 15.613 1.00 86.75 200 ASN A N 1
ATOM 1560 C CA . ASN A 1 200 ? -3.279 2.371 14.972 1.00 86.75 200 ASN A CA 1
ATOM 1561 C C . ASN A 1 200 ? -3.663 1.987 13.534 1.00 86.75 200 ASN A C 1
ATOM 1563 O O . ASN A 1 200 ? -2.846 2.091 12.617 1.00 86.75 200 ASN A O 1
ATOM 1567 N N . ASN A 1 201 ? -4.922 1.607 13.307 1.00 84.62 201 ASN A N 1
ATOM 1568 C CA . ASN A 1 201 ? -5.432 1.286 11.976 1.00 84.62 201 ASN A CA 1
ATOM 1569 C C . ASN A 1 201 ? -5.411 2.513 11.059 1.00 84.62 201 ASN A C 1
ATOM 1571 O O . ASN A 1 201 ? -4.969 2.417 9.913 1.00 84.62 201 ASN A O 1
ATOM 1575 N N . PHE A 1 202 ? -5.825 3.680 11.559 1.00 84.81 202 PHE A N 1
ATOM 1576 C CA . PHE A 1 202 ? -5.776 4.929 10.802 1.00 84.81 202 PHE A CA 1
ATOM 1577 C C . PHE A 1 202 ? -4.339 5.313 10.433 1.00 84.81 202 PHE A C 1
ATOM 1579 O O . PHE A 1 202 ? -4.074 5.685 9.290 1.00 84.81 202 PHE A O 1
ATOM 1586 N N . GLN A 1 203 ? -3.388 5.177 11.357 1.00 87.19 203 GLN A N 1
ATOM 1587 C CA . GLN A 1 203 ? -1.969 5.400 11.074 1.00 87.19 203 GLN A CA 1
ATOM 1588 C C . GLN A 1 203 ? -1.440 4.427 10.013 1.00 87.19 203 GLN A C 1
ATOM 1590 O O . GLN A 1 203 ? -0.762 4.858 9.080 1.00 87.19 203 GLN A O 1
ATOM 1595 N N . GLY A 1 204 ? -1.799 3.142 10.096 1.00 84.06 204 GLY A N 1
ATOM 1596 C CA . GLY A 1 204 ? -1.429 2.139 9.095 1.00 84.06 204 GLY A CA 1
ATOM 1597 C C . GLY A 1 204 ? -1.984 2.451 7.701 1.00 84.06 204 GLY A C 1
ATOM 1598 O O . GLY A 1 204 ? -1.262 2.355 6.708 1.00 84.06 204 GLY A O 1
ATOM 1599 N N . ILE A 1 205 ? -3.244 2.890 7.621 1.00 84.19 205 ILE A N 1
ATOM 1600 C CA . ILE A 1 205 ? -3.877 3.336 6.372 1.00 84.19 205 ILE A CA 1
ATOM 1601 C C . ILE A 1 205 ? -3.149 4.558 5.797 1.00 84.19 205 ILE A C 1
ATOM 1603 O O . ILE A 1 205 ? -2.778 4.541 4.624 1.00 84.19 205 ILE A O 1
ATOM 1607 N N . ASN A 1 206 ? -2.885 5.587 6.608 1.00 83.00 206 ASN A N 1
ATOM 1608 C CA . ASN A 1 206 ? -2.166 6.782 6.154 1.00 83.00 206 ASN A CA 1
ATOM 1609 C C . ASN A 1 206 ? -0.750 6.457 5.683 1.00 83.00 206 ASN A C 1
ATOM 1611 O O . ASN A 1 206 ? -0.314 6.960 4.654 1.00 83.00 206 ASN A O 1
ATOM 1615 N N . HIS A 1 207 ? -0.036 5.581 6.392 1.00 84.69 207 HIS A N 1
ATOM 1616 C CA . HIS A 1 207 ? 1.298 5.161 5.981 1.00 84.69 207 HIS A CA 1
ATOM 1617 C C . HIS A 1 207 ? 1.281 4.483 4.604 1.00 84.69 207 HIS A C 1
ATOM 1619 O O . HIS A 1 207 ? 2.132 4.763 3.761 1.00 84.69 207 HIS A O 1
ATOM 1625 N N . ARG A 1 208 ? 0.283 3.632 4.344 1.00 79.31 208 ARG A N 1
ATOM 1626 C CA . ARG A 1 208 ? 0.109 2.965 3.046 1.00 79.31 208 ARG A CA 1
ATOM 1627 C C . ARG A 1 208 ? -0.265 3.929 1.927 1.00 79.31 208 ARG A C 1
ATOM 1629 O O . ARG A 1 208 ? 0.278 3.808 0.832 1.00 79.31 208 ARG A O 1
ATOM 1636 N N . ILE A 1 209 ? -1.137 4.898 2.203 1.00 82.25 209 ILE A N 1
ATOM 1637 C CA . ILE A 1 209 ? -1.466 5.971 1.254 1.00 82.25 209 ILE A CA 1
ATOM 1638 C C . ILE A 1 209 ? -0.209 6.784 0.932 1.00 82.25 209 ILE A C 1
ATOM 1640 O O . ILE A 1 209 ? 0.120 6.935 -0.238 1.00 82.25 209 ILE A O 1
ATOM 1644 N N . ASN A 1 210 ? 0.560 7.193 1.943 1.00 81.00 210 ASN A N 1
ATOM 1645 C CA . ASN A 1 210 ? 1.825 7.901 1.738 1.00 81.00 210 ASN A CA 1
ATOM 1646 C C . ASN A 1 210 ? 2.831 7.070 0.929 1.00 81.00 210 ASN A C 1
ATOM 1648 O O . ASN A 1 210 ? 3.562 7.619 0.109 1.00 81.00 210 ASN A O 1
ATOM 1652 N N . ASN A 1 211 ? 2.881 5.747 1.128 1.00 80.25 211 ASN A N 1
ATOM 1653 C CA . ASN A 1 211 ? 3.742 4.865 0.337 1.00 80.25 211 ASN A CA 1
ATOM 1654 C C . ASN A 1 211 ? 3.326 4.849 -1.141 1.00 80.25 211 ASN A C 1
ATOM 1656 O O . ASN A 1 211 ? 4.185 4.942 -2.018 1.00 80.25 211 ASN A O 1
ATOM 1660 N N . LEU A 1 212 ? 2.019 4.776 -1.413 1.00 77.50 212 LEU A N 1
ATOM 1661 C CA . LEU A 1 212 ? 1.475 4.884 -2.767 1.00 77.50 212 LEU A CA 1
ATOM 1662 C C . LEU A 1 212 ? 1.789 6.236 -3.395 1.00 77.50 212 LEU A C 1
ATOM 1664 O O . LEU A 1 212 ? 2.255 6.269 -4.528 1.00 77.50 212 LEU A O 1
ATOM 1668 N N . GLU A 1 213 ? 1.573 7.327 -2.666 1.00 77.44 213 GLU A N 1
ATOM 1669 C CA . GLU A 1 213 ? 1.869 8.678 -3.140 1.00 77.44 213 GLU A CA 1
ATOM 1670 C C . GLU A 1 213 ? 3.359 8.848 -3.426 1.00 77.44 213 GLU A C 1
ATOM 1672 O O . GLU A 1 213 ? 3.715 9.318 -4.497 1.00 77.44 213 GLU A O 1
ATOM 1677 N N . THR A 1 214 ? 4.235 8.361 -2.546 1.00 79.44 214 THR A N 1
ATOM 1678 C CA . THR A 1 214 ? 5.690 8.408 -2.754 1.00 79.44 214 THR A CA 1
ATOM 1679 C C . THR A 1 214 ? 6.104 7.613 -3.989 1.00 79.44 214 THR A C 1
ATOM 1681 O O . THR A 1 214 ? 6.887 8.100 -4.798 1.00 79.44 214 THR A O 1
ATOM 1684 N N . LYS A 1 215 ? 5.576 6.395 -4.173 1.00 72.31 215 LYS A N 1
ATOM 1685 C CA . LYS A 1 215 ? 5.861 5.577 -5.365 1.00 72.31 215 LYS A CA 1
ATOM 1686 C C . LYS A 1 215 ? 5.352 6.238 -6.639 1.00 72.31 215 LYS A C 1
ATOM 1688 O O . LYS A 1 215 ? 6.044 6.209 -7.651 1.00 72.31 215 LYS A O 1
ATOM 1693 N N . LEU A 1 216 ? 4.171 6.847 -6.578 1.00 72.38 216 LEU A N 1
ATOM 1694 C CA . LEU A 1 216 ? 3.606 7.610 -7.683 1.00 72.38 216 LEU A CA 1
ATOM 1695 C C . LEU A 1 216 ? 4.488 8.822 -8.004 1.00 72.38 216 LEU A C 1
ATOM 1697 O O . LEU A 1 216 ? 4.818 9.025 -9.162 1.00 72.38 216 LEU A O 1
ATOM 1701 N N . SER A 1 217 ? 4.944 9.566 -6.995 1.00 71.00 217 SER A N 1
ATOM 1702 C CA . SER A 1 217 ? 5.865 10.693 -7.157 1.00 71.00 217 SER A CA 1
ATOM 1703 C C . SER A 1 217 ? 7.220 10.276 -7.715 1.00 71.00 217 SER A C 1
ATOM 1705 O O . SER A 1 217 ? 7.721 10.965 -8.586 1.00 71.00 217 SER A O 1
ATOM 1707 N N . ILE A 1 218 ? 7.802 9.155 -7.277 1.00 73.00 218 ILE A N 1
ATOM 1708 C CA . ILE A 1 218 ? 9.060 8.639 -7.845 1.00 73.00 218 ILE A CA 1
ATOM 1709 C C . ILE A 1 218 ? 8.884 8.320 -9.328 1.00 73.00 218 ILE A C 1
ATOM 1711 O O . ILE A 1 218 ? 9.787 8.576 -10.113 1.00 73.00 218 ILE A O 1
ATOM 1715 N N . ILE A 1 219 ? 7.728 7.787 -9.722 1.00 65.38 219 ILE A N 1
ATOM 1716 C CA . ILE A 1 219 ? 7.452 7.482 -11.125 1.00 65.38 219 ILE A CA 1
ATOM 1717 C C . ILE A 1 219 ? 7.219 8.756 -11.921 1.00 65.38 219 ILE A C 1
ATOM 1719 O O . ILE A 1 219 ? 7.815 8.908 -12.976 1.00 65.38 219 ILE A O 1
ATOM 1723 N N . LEU A 1 220 ? 6.415 9.687 -11.411 1.00 63.94 220 LEU A N 1
ATOM 1724 C CA . LEU A 1 220 ? 6.215 10.989 -12.045 1.00 63.94 220 LEU A CA 1
ATOM 1725 C C . LEU A 1 220 ? 7.523 11.768 -12.153 1.00 63.94 220 LEU A C 1
ATOM 1727 O O . LEU A 1 220 ? 7.733 12.422 -13.158 1.00 63.94 220 LEU A O 1
ATOM 1731 N N . GLN A 1 221 ? 8.417 11.649 -11.174 1.00 62.88 221 GLN A N 1
ATOM 1732 C CA . GLN A 1 221 ? 9.758 12.211 -11.236 1.00 62.88 221 GLN A CA 1
ATOM 1733 C C . GLN A 1 221 ? 10.593 11.480 -12.284 1.00 62.88 221 GLN A C 1
ATOM 1735 O O . GLN A 1 221 ? 11.142 12.129 -13.149 1.00 62.88 221 GLN A O 1
ATOM 1740 N N . SER A 1 222 ? 10.600 10.143 -12.302 1.00 55.81 222 SER A N 1
ATOM 1741 C CA . SER A 1 222 ? 11.304 9.374 -13.336 1.00 55.81 222 SER A CA 1
ATOM 1742 C C . SER A 1 222 ? 10.743 9.573 -14.740 1.00 55.81 222 SER A C 1
ATOM 1744 O O . SER A 1 222 ? 11.397 9.194 -15.687 1.00 55.81 222 SER A O 1
ATOM 1746 N N . ILE A 1 223 ? 9.516 10.077 -14.875 1.00 53.12 223 ILE A N 1
ATOM 1747 C CA . ILE A 1 223 ? 8.856 10.376 -16.148 1.00 53.12 223 ILE A CA 1
ATOM 1748 C C . ILE A 1 223 ? 9.037 11.862 -16.494 1.00 53.12 223 ILE A C 1
ATOM 1750 O O . ILE A 1 223 ? 9.199 12.196 -17.656 1.00 53.12 223 ILE A O 1
ATOM 1754 N N . GLY A 1 224 ? 9.018 12.765 -15.514 1.00 44.28 224 GLY A N 1
ATOM 1755 C CA . GLY A 1 224 ? 9.294 14.193 -15.684 1.00 44.28 224 GLY A CA 1
ATOM 1756 C C . GLY A 1 224 ? 10.763 14.449 -16.008 1.00 44.28 224 GLY A C 1
ATOM 1757 O O . GLY A 1 224 ? 11.047 15.185 -16.943 1.00 44.28 224 GLY A O 1
ATOM 1758 N N . ASP A 1 225 ? 11.654 13.724 -15.334 1.00 42.56 225 ASP A N 1
ATOM 1759 C CA . ASP A 1 225 ? 13.053 13.468 -15.698 1.00 42.56 225 ASP A CA 1
ATOM 1760 C C . ASP A 1 225 ? 13.140 12.415 -16.831 1.00 42.56 225 ASP A C 1
ATOM 1762 O O . ASP A 1 225 ? 14.045 11.591 -16.874 1.00 42.56 225 ASP A O 1
ATOM 1766 N N . ILE A 1 226 ? 12.147 12.327 -17.718 1.00 42.56 226 ILE A N 1
ATOM 1767 C CA . ILE A 1 226 ? 12.304 11.778 -19.080 1.00 42.56 226 ILE A CA 1
ATOM 1768 C C . ILE A 1 226 ? 11.937 12.855 -20.134 1.00 42.56 226 ILE A C 1
ATOM 1770 O O . ILE A 1 226 ? 12.210 12.675 -21.324 1.00 42.56 226 ILE A O 1
ATOM 1774 N N . TYR A 1 227 ? 11.335 13.984 -19.724 1.00 34.66 227 TYR A N 1
ATOM 1775 C CA . TYR A 1 227 ? 10.757 15.008 -20.607 1.00 34.66 227 TYR A CA 1
ATOM 1776 C C . TYR A 1 227 ? 11.279 16.432 -20.379 1.00 34.66 227 TYR A C 1
ATOM 1778 O O . TYR A 1 227 ? 10.709 17.365 -20.962 1.00 34.66 227 TYR A O 1
ATOM 1786 N N . SER A 1 228 ? 12.316 16.630 -19.558 1.00 32.75 228 SER A N 1
ATOM 1787 C CA . SER A 1 228 ? 12.815 17.965 -19.194 1.00 32.75 228 SER A CA 1
ATOM 1788 C C . SER A 1 228 ? 14.234 18.248 -19.674 1.00 32.75 228 SER A C 1
ATOM 1790 O O . SER A 1 228 ? 14.501 19.458 -19.867 1.00 32.75 228 SER A O 1
#

pLDDT: mean 71.64, std 15.03, range [32.75, 92.81]

Organism: NCBI:txid412755

Secondary structure (DSSP, 8-state):
-HHHHHHHTTSS--TTTHHHHHHHHHHHHHHHHHHHHHS-HHHHHHHHHHHHHHHHHHHHH----HHHHHHHHHHHHH--TT--HHHHHHHHHHHHHHHHHHHHHHHHHHHHHHHHHHHHHHHHHHHHHHHHHHHHHHHHHHHHHHHHHHHHHHHHHHHHHH--SHHHHHHHHHHHHHHHHHHHHHHHHHHHHHHHHHHHHHHHHHHHHHHHHHHHHHHHHHHHTT--